Protein AF-A0A933S7I9-F1 (afdb_monomer)

Secondary structure (DSSP, 8-state):
-THHHHHHHHHHH---PPTT---HHHHHHHHHTTT--HHHHHHHHHHHHHTT-SS---HHHHHHHTS--GGGGTPPPHHHHHHHHHHHHTS--TTPPPS-HHHHHHHHHHHHTTPPSSHHHHHHHHHHHHHHHHHHHTT---PSSPPTTSSPPPPPPP--HHHHHHHHHHHHHHHT---------

Nearest PDB structures (foldseek):
  8q3i-assembly1_F  TM=1.999E-01  e=5.110E+00  Mycolicibacterium smegmatis MC2 155
  5tw1-assembly1_F  TM=1.859E-01  e=8.453E+00  Mycolicibacterium smegmatis MC2 155
  6ccv-assembly1_F  TM=1.946E-01  e=8.889E+00  Mycolicibacterium smegmatis MC2 155
  5vi5-assembly1_F  TM=1.907E-01  e=9.831E+00  Mycolicibacterium smegmatis MC2 155

Radius of gyration: 25.92 Å; Cα contacts (8 Å, |Δi|>4): 124; chains: 1; bounding box: 59×58×61 Å

Sequence (185 aa):
MIEIYGHRWTSQYGEIPEPGSGNPAMTTWARGLLGIPAAHVALGLHKLVRAHEPWPPSLPAFRALCQPTPDDFGLPPADAAWEEARRAFGGPNRRRAWSHPAVRLAARLVRRAGIGPGMARENAFRHAYRLLCQRVMAGIPLSEPLPDGLLPSPAEPPASAEEARAHLAALKAIALRPAAREERR

Solvent-accessible surface area (backbone atoms only — not comparable to full-atom values): 11347 Å² total; per-residue (Å²): 120,66,74,78,54,45,64,57,45,33,72,74,68,46,68,88,57,60,95,92,52,84,43,69,62,59,53,50,50,55,60,70,45,61,95,58,54,71,70,29,51,51,48,21,53,52,52,38,60,75,68,65,51,94,62,86,65,56,70,71,58,42,53,55,49,25,50,88,52,59,62,82,75,56,42,70,56,70,68,60,39,46,54,54,38,57,63,51,72,77,50,95,62,95,79,68,84,64,90,34,73,51,46,53,48,19,44,48,51,40,58,73,69,62,58,59,90,60,68,70,34,52,52,33,28,53,50,19,33,53,54,41,49,55,34,51,76,69,70,44,78,93,54,84,83,70,72,84,80,49,48,70,71,82,72,74,75,76,69,49,78,63,55,49,52,51,51,52,50,52,54,49,54,64,75,62,58,73,82,76,78,80,80,89,126

Structure (mmCIF, N/CA/C/O backbone):
data_AF-A0A933S7I9-F1
#
_entry.id   AF-A0A933S7I9-F1
#
loop_
_atom_site.group_PDB
_atom_site.id
_atom_site.type_symbol
_atom_site.label_atom_id
_atom_site.label_alt_id
_atom_site.label_comp_id
_atom_site.label_asym_id
_atom_site.label_entity_id
_atom_site.label_seq_id
_atom_site.pdbx_PDB_ins_code
_atom_site.Cartn_x
_atom_site.Cartn_y
_atom_site.Cartn_z
_atom_site.occupancy
_atom_site.B_iso_or_equiv
_atom_site.auth_seq_id
_atom_site.auth_comp_id
_atom_site.auth_asym_id
_atom_site.auth_atom_id
_atom_site.pdbx_PDB_model_num
ATOM 1 N N . MET A 1 1 ? -20.814 -9.103 12.242 1.00 45.75 1 MET A N 1
ATOM 2 C CA . MET A 1 1 ? -19.370 -8.790 12.422 1.00 45.75 1 MET A CA 1
ATOM 3 C C . MET A 1 1 ? -19.029 -8.332 13.842 1.00 45.75 1 MET A C 1
ATOM 5 O O . MET A 1 1 ? -18.061 -8.839 14.385 1.00 45.75 1 MET A O 1
ATOM 9 N N . ILE A 1 2 ? -19.822 -7.444 14.465 1.00 49.81 2 ILE A N 1
ATOM 10 C CA . ILE A 1 2 ? -19.687 -7.058 15.893 1.00 49.81 2 ILE A CA 1
ATOM 11 C C . ILE A 1 2 ? -19.833 -8.264 16.847 1.00 49.81 2 ILE A C 1
ATOM 13 O O . ILE A 1 2 ? -19.225 -8.302 17.911 1.00 49.81 2 ILE A O 1
ATOM 17 N N . GLU A 1 3 ? -20.566 -9.294 16.429 1.00 63.66 3 GLU A N 1
ATOM 18 C CA . GLU A 1 3 ? -20.839 -10.498 17.224 1.00 63.66 3 GLU A CA 1
ATOM 19 C C . GLU A 1 3 ? -19.599 -11.355 17.546 1.00 63.66 3 GLU A C 1
ATOM 21 O O . GLU A 1 3 ? -19.594 -12.048 18.561 1.00 63.66 3 GLU A O 1
ATOM 26 N N . ILE A 1 4 ? -18.524 -11.284 16.742 1.00 70.25 4 ILE A N 1
ATOM 27 C CA . ILE A 1 4 ? -17.342 -12.154 16.920 1.00 70.25 4 ILE A CA 1
ATOM 28 C C . ILE A 1 4 ? -16.579 -11.790 18.199 1.00 70.25 4 ILE A C 1
ATOM 30 O O . ILE A 1 4 ? -16.254 -12.662 19.002 1.00 70.25 4 ILE A O 1
ATOM 34 N N . TYR A 1 5 ? -16.322 -10.497 18.410 1.00 79.06 5 TYR A N 1
ATOM 35 C CA . TYR A 1 5 ? -15.527 -10.017 19.544 1.00 79.06 5 TYR A CA 1
ATOM 36 C C . TYR A 1 5 ? -16.352 -9.283 20.608 1.00 79.06 5 TYR A C 1
ATOM 38 O O . TYR A 1 5 ? -15.847 -9.074 21.706 1.00 79.06 5 TYR A O 1
ATOM 46 N N . GLY A 1 6 ? -17.612 -8.924 20.332 1.00 79.94 6 GLY A N 1
ATOM 47 C CA . GLY A 1 6 ? -18.443 -8.140 21.253 1.00 79.94 6 GLY A CA 1
ATOM 48 C C . GLY A 1 6 ? -18.631 -8.798 22.622 1.00 79.94 6 GLY A C 1
ATOM 49 O O . GLY A 1 6 ?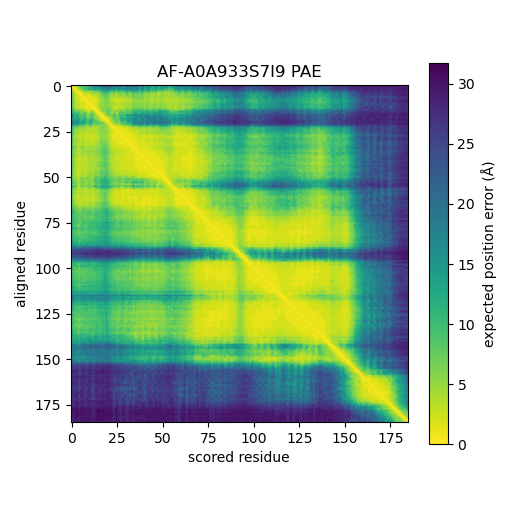 -18.389 -8.165 23.643 1.00 79.94 6 GLY A O 1
ATOM 50 N N . HIS A 1 7 ? -18.970 -10.091 22.659 1.00 80.31 7 HIS A N 1
ATOM 51 C CA . HIS A 1 7 ? -19.169 -10.810 23.925 1.00 80.31 7 HIS A CA 1
ATOM 52 C C . HIS A 1 7 ? -17.883 -10.885 24.769 1.00 80.31 7 HIS A C 1
ATOM 54 O O . HIS A 1 7 ? -17.915 -10.681 25.981 1.00 80.31 7 HIS A O 1
ATOM 60 N N . ARG A 1 8 ? -16.730 -11.122 24.129 1.00 79.62 8 ARG A N 1
ATOM 61 C CA . ARG A 1 8 ? -15.430 -11.142 24.813 1.00 79.62 8 ARG A CA 1
ATOM 62 C C . ARG A 1 8 ? -14.996 -9.751 25.271 1.00 79.62 8 ARG A C 1
ATOM 64 O O . ARG A 1 8 ? -14.409 -9.635 26.340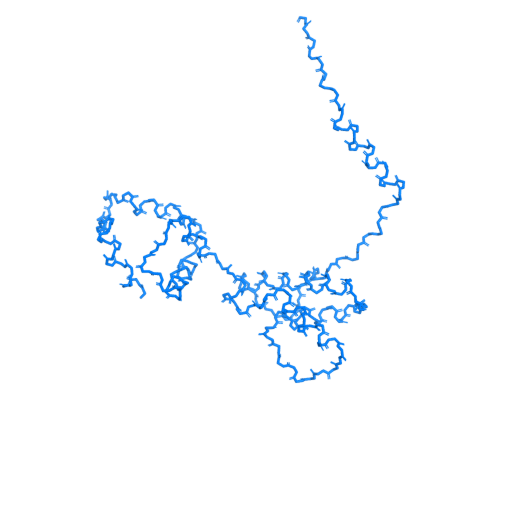 1.00 79.62 8 ARG A O 1
ATOM 71 N N . TRP A 1 9 ? -15.332 -8.702 24.518 1.00 82.69 9 TRP A N 1
ATOM 72 C CA . TRP A 1 9 ? -15.082 -7.318 24.926 1.00 82.69 9 TRP A CA 1
ATOM 73 C C . TRP A 1 9 ? -15.814 -7.000 26.217 1.00 82.69 9 TRP A C 1
ATOM 75 O O . TRP A 1 9 ? -15.181 -6.586 27.186 1.00 82.69 9 TRP A O 1
ATOM 85 N N . THR A 1 10 ? -17.119 -7.268 26.246 1.00 83.12 10 THR A N 1
ATOM 86 C CA . THR A 1 10 ? -17.942 -7.082 27.440 1.00 83.12 10 THR A CA 1
ATOM 87 C C . THR A 1 10 ? -17.419 -7.906 28.614 1.00 83.12 10 THR A C 1
ATOM 89 O O . THR A 1 10 ? -17.322 -7.399 29.726 1.00 83.12 10 THR A O 1
ATOM 92 N N . SER A 1 11 ? -17.001 -9.152 28.371 1.00 83.00 11 SER A N 1
ATOM 93 C CA . SER A 1 11 ? -16.418 -10.003 29.412 1.00 83.00 11 SER A CA 1
ATOM 94 C C . SER A 1 11 ? -15.096 -9.469 29.977 1.00 83.00 11 SER A C 1
ATOM 96 O O . SER A 1 11 ? -14.841 -9.668 31.161 1.00 83.00 11 SER A O 1
ATOM 98 N N . GLN A 1 12 ? -14.234 -8.852 29.161 1.00 84.00 12 GLN A N 1
ATOM 99 C CA . GLN A 1 12 ? -12.908 -8.396 29.597 1.00 84.00 12 GLN A CA 1
ATOM 100 C C . GLN A 1 12 ? -12.917 -6.972 30.161 1.00 84.00 12 GLN A C 1
ATOM 102 O O . GLN A 1 12 ? -12.200 -6.679 31.116 1.00 84.00 12 GLN A O 1
ATOM 107 N N . TYR A 1 13 ? -13.682 -6.075 29.543 1.00 82.81 13 TYR A N 1
ATOM 108 C CA . TYR A 1 13 ? -13.654 -4.643 29.831 1.00 82.81 13 TYR A CA 1
ATOM 109 C C . TYR A 1 13 ? -14.952 -4.122 30.451 1.00 82.81 13 TYR A C 1
ATOM 111 O O . TYR A 1 13 ? -15.025 -2.937 30.772 1.00 82.81 13 TYR A O 1
ATOM 119 N N . GLY A 1 14 ? -15.951 -4.984 30.636 1.00 80.81 14 GLY A N 1
ATOM 120 C CA . GLY A 1 14 ? -17.278 -4.609 31.107 1.00 80.81 14 GLY A CA 1
ATOM 121 C C . GLY A 1 14 ? -18.187 -4.117 29.982 1.00 80.81 14 GLY A C 1
ATOM 122 O O . GLY A 1 14 ? -17.765 -3.920 28.839 1.00 80.81 14 GLY A O 1
ATOM 123 N N . GLU A 1 15 ? -19.459 -3.930 30.322 1.00 77.75 15 GLU A N 1
ATOM 124 C CA . GLU A 1 15 ? -20.471 -3.436 29.392 1.00 77.75 15 GLU A CA 1
ATOM 125 C C . GLU A 1 15 ? -20.160 -2.027 28.879 1.00 77.75 15 GLU A C 1
ATOM 127 O O . GLU A 1 15 ? -19.378 -1.261 29.458 1.00 77.75 15 GLU A O 1
ATOM 132 N N . ILE A 1 16 ? -20.786 -1.703 27.746 1.00 68.50 16 ILE A N 1
ATOM 133 C CA . ILE A 1 16 ? -20.832 -0.337 27.240 1.00 68.50 16 ILE A CA 1
ATOM 134 C C . ILE A 1 16 ? -21.685 0.457 28.231 1.00 68.50 16 ILE A C 1
ATOM 136 O O . ILE A 1 16 ? -22.868 0.145 28.366 1.00 68.50 16 ILE A O 1
ATOM 140 N N . PRO A 1 17 ? -21.120 1.441 28.942 1.00 67.94 17 PRO A N 1
ATOM 141 C CA . PRO A 1 17 ? -21.879 2.146 29.956 1.00 67.94 17 PRO A CA 1
ATOM 142 C C . PRO A 1 17 ? -22.934 3.063 29.329 1.00 67.94 17 PRO A C 1
ATOM 144 O O . PRO A 1 17 ? -22.788 3.514 28.189 1.00 67.94 17 PRO A O 1
ATOM 147 N N . GLU A 1 18 ? -23.953 3.402 30.118 1.00 65.31 18 GLU A N 1
ATOM 148 C CA . GLU A 1 18 ? -24.915 4.464 29.810 1.00 65.31 18 GLU A CA 1
ATOM 149 C C . GLU A 1 18 ? -24.187 5.786 29.477 1.00 65.31 18 GLU A C 1
ATOM 151 O O . GLU A 1 18 ? -23.137 6.075 30.078 1.00 65.31 18 GLU A O 1
ATOM 156 N N . PRO A 1 19 ? -24.724 6.625 28.567 1.00 55.72 19 PRO A N 1
ATOM 157 C CA . PRO A 1 19 ? -24.134 7.920 28.233 1.00 55.72 19 PRO A CA 1
ATOM 158 C C . PRO A 1 19 ? -23.837 8.747 29.495 1.00 55.72 19 PRO A C 1
ATOM 160 O O . PRO A 1 19 ? -24.735 9.065 30.267 1.00 55.72 19 PRO A O 1
ATOM 163 N N . GLY A 1 20 ? -22.566 9.099 29.716 1.00 58.41 20 GLY A N 1
ATOM 164 C CA . GLY A 1 20 ? -22.119 9.844 30.905 1.00 58.41 20 GLY A CA 1
ATOM 165 C C . GLY A 1 20 ? -21.419 9.001 31.977 1.00 58.41 20 GLY A C 1
ATOM 166 O O . GLY A 1 20 ? -20.774 9.569 32.857 1.00 58.41 20 GLY A O 1
ATOM 167 N N . SER A 1 21 ? -21.445 7.670 31.871 1.00 61.97 21 SER A N 1
ATOM 168 C CA . SER A 1 21 ? -20.580 6.779 32.653 1.00 61.97 21 SER A CA 1
ATOM 169 C C . SER A 1 21 ? -19.389 6.315 31.801 1.00 61.97 21 SER A C 1
ATOM 171 O O . SER A 1 21 ? -19.521 5.955 30.635 1.00 61.97 21 SER A O 1
ATOM 173 N N . GLY A 1 22 ? -18.171 6.445 32.328 1.00 64.50 22 GLY A N 1
ATOM 174 C CA . GLY A 1 22 ? -16.951 6.212 31.554 1.00 64.50 22 GLY A CA 1
ATOM 175 C C . GLY A 1 22 ? -16.441 4.786 31.719 1.00 64.50 22 GLY A C 1
ATOM 176 O O . GLY A 1 22 ? -16.087 4.398 32.826 1.00 64.50 22 GLY A O 1
ATOM 177 N N . ASN A 1 23 ? -16.312 4.030 30.626 1.00 80.12 23 ASN A N 1
ATOM 178 C CA . ASN A 1 23 ? -15.486 2.823 30.603 1.00 80.12 23 ASN A CA 1
ATOM 179 C C . ASN A 1 23 ? -14.050 3.236 30.213 1.00 80.12 23 ASN A C 1
ATOM 181 O O . ASN A 1 23 ? -13.841 3.729 29.093 1.00 80.12 23 ASN A O 1
ATOM 185 N N . PRO A 1 24 ? -13.044 3.078 31.099 1.00 83.12 24 PRO A N 1
ATOM 186 C CA . PRO A 1 24 ? -11.669 3.488 30.814 1.00 83.12 24 PRO A CA 1
ATOM 187 C C . PRO A 1 24 ? -11.065 2.781 29.595 1.00 83.12 24 PRO A C 1
ATOM 189 O O . PRO A 1 24 ? -10.311 3.397 28.836 1.00 83.12 24 PRO A O 1
ATOM 192 N N . ALA A 1 25 ? -11.428 1.515 29.360 1.00 83.88 25 ALA A N 1
ATOM 193 C CA . ALA A 1 25 ? -10.975 0.761 28.197 1.00 83.88 25 ALA A CA 1
ATOM 194 C C . ALA A 1 25 ? -11.597 1.319 26.913 1.00 83.88 25 ALA A C 1
ATOM 196 O O . ALA A 1 25 ? -10.866 1.625 25.972 1.00 83.88 25 ALA A O 1
ATOM 197 N N . MET A 1 26 ? -12.912 1.568 26.890 1.00 82.00 26 MET A N 1
ATOM 198 C CA . MET A 1 26 ? -13.552 2.231 25.744 1.00 82.00 26 MET A CA 1
ATOM 199 C C . MET A 1 26 ? -12.935 3.599 25.463 1.00 82.00 26 MET A C 1
ATOM 201 O O . MET A 1 26 ? -12.622 3.906 24.317 1.00 82.00 26 MET A O 1
ATOM 205 N N . THR A 1 27 ? -12.698 4.398 26.505 1.00 85.69 27 THR A N 1
ATOM 206 C CA . THR A 1 27 ? -12.055 5.713 26.372 1.00 85.69 27 THR A CA 1
ATOM 207 C C . THR A 1 27 ? -10.659 5.586 25.762 1.00 85.69 27 THR A C 1
ATOM 209 O O . THR A 1 27 ? -10.298 6.343 24.861 1.00 85.69 27 THR A O 1
ATOM 212 N N . THR A 1 28 ? -9.879 4.603 26.213 1.00 89.94 28 THR A N 1
ATOM 213 C CA . THR A 1 28 ? -8.531 4.328 25.701 1.00 89.94 28 THR A CA 1
ATOM 214 C C . THR A 1 28 ? -8.558 3.925 24.229 1.00 89.94 28 THR A C 1
ATOM 216 O O . THR A 1 28 ? -7.816 4.489 23.425 1.00 89.94 28 THR A O 1
ATOM 219 N N . TRP A 1 29 ? -9.438 2.998 23.848 1.00 90.38 29 TRP A N 1
ATOM 220 C CA . TRP A 1 29 ? -9.542 2.519 22.469 1.00 90.38 29 TRP A CA 1
ATOM 221 C C . TRP A 1 29 ? -10.130 3.562 21.522 1.00 90.38 29 TRP A C 1
ATOM 223 O O . TRP A 1 29 ? -9.592 3.750 20.433 1.00 90.38 29 TRP A O 1
ATOM 233 N N . ALA A 1 30 ? -11.157 4.302 21.946 1.00 88.19 30 ALA A N 1
ATOM 234 C CA . ALA A 1 30 ? -11.704 5.416 21.177 1.00 88.19 30 ALA A CA 1
ATOM 235 C C . ALA A 1 30 ? -10.617 6.456 20.884 1.00 88.19 30 ALA A C 1
ATOM 237 O O . ALA A 1 30 ? -10.445 6.855 19.734 1.00 88.19 30 ALA A O 1
ATOM 238 N N . ARG A 1 31 ? -9.815 6.826 21.895 1.00 90.00 31 ARG A N 1
ATOM 239 C CA . ARG A 1 31 ? -8.668 7.731 21.723 1.00 90.00 31 ARG A CA 1
ATOM 240 C C . ARG A 1 31 ? -7.602 7.150 20.798 1.00 90.00 31 ARG A C 1
ATOM 242 O O . ARG A 1 31 ? -7.139 7.841 19.898 1.00 90.00 31 ARG A O 1
ATOM 249 N N . GLY A 1 32 ? -7.217 5.889 20.983 1.00 90.31 32 GLY A N 1
ATOM 250 C CA . GLY A 1 32 ? -6.176 5.269 20.160 1.00 90.31 32 GLY A CA 1
ATOM 251 C C . GLY A 1 32 ? -6.593 5.006 18.714 1.00 90.31 32 GLY A C 1
ATOM 252 O O . GLY A 1 32 ? -5.725 4.889 17.851 1.00 90.31 32 GLY A O 1
ATOM 253 N N . LEU A 1 33 ? -7.892 4.953 18.419 1.00 92.31 33 LEU A N 1
ATOM 254 C CA . LEU A 1 33 ? -8.429 4.829 17.061 1.00 92.31 33 LEU A CA 1
ATOM 255 C C . LEU A 1 33 ? -8.855 6.171 16.452 1.00 92.31 33 LEU A C 1
ATOM 257 O O . LEU A 1 33 ? -9.318 6.193 15.312 1.00 92.31 33 LEU A O 1
ATOM 261 N N . LEU A 1 34 ? -8.630 7.297 17.142 1.00 92.56 34 LEU A N 1
ATOM 262 C CA . LEU A 1 34 ? -8.843 8.621 16.555 1.00 92.56 34 LEU A CA 1
ATOM 263 C C . LEU A 1 34 ? -8.105 8.744 15.212 1.00 92.56 34 LEU A C 1
ATOM 265 O O . LEU A 1 34 ? -6.955 8.308 15.050 1.00 92.56 34 LEU A O 1
ATOM 269 N N . GLY A 1 35 ? -8.807 9.320 14.235 1.00 89.38 35 GLY A N 1
ATOM 270 C CA . GLY A 1 35 ? -8.323 9.503 12.866 1.00 89.38 35 GLY A CA 1
ATOM 271 C C . GLY A 1 35 ? -8.350 8.250 11.984 1.00 89.38 35 GLY A C 1
ATOM 272 O O . GLY A 1 35 ? -7.937 8.338 10.832 1.00 89.38 35 GLY A O 1
ATOM 273 N N . ILE A 1 36 ? -8.824 7.098 12.476 1.00 91.75 36 ILE A N 1
ATOM 274 C CA . ILE A 1 36 ? -9.028 5.900 11.652 1.00 91.75 36 ILE A CA 1
ATOM 275 C C . ILE A 1 36 ? -10.479 5.879 11.144 1.00 91.75 36 ILE A C 1
ATOM 277 O O . ILE A 1 36 ? -11.402 5.847 11.959 1.00 91.75 36 ILE A O 1
ATOM 281 N N . PRO A 1 37 ? -10.716 5.876 9.818 1.00 88.19 37 PRO A N 1
ATOM 282 C CA . PRO A 1 37 ? -12.062 5.748 9.266 1.00 88.19 37 PRO A CA 1
ATOM 283 C C . PRO A 1 37 ? -12.742 4.441 9.695 1.00 88.19 37 PRO A C 1
ATOM 285 O O . PRO A 1 37 ? -12.094 3.400 9.789 1.00 88.19 37 PRO A O 1
ATOM 288 N N . ALA A 1 38 ? -14.068 4.445 9.860 1.00 86.94 38 ALA A N 1
ATOM 289 C CA . ALA A 1 38 ? -14.818 3.240 10.241 1.00 86.94 38 ALA A CA 1
ATOM 290 C C . ALA A 1 38 ? -14.588 2.056 9.276 1.00 86.94 38 ALA A C 1
ATOM 292 O O . ALA A 1 38 ? -14.463 0.912 9.710 1.00 86.94 38 ALA A O 1
ATOM 293 N N . ALA A 1 39 ? -14.442 2.332 7.975 1.00 86.25 39 ALA A N 1
ATOM 294 C CA . ALA A 1 39 ? -14.112 1.321 6.969 1.00 86.25 39 ALA A CA 1
ATOM 295 C C . ALA A 1 39 ? -12.752 0.639 7.226 1.00 86.25 39 ALA A C 1
ATOM 297 O O . ALA A 1 39 ? -12.606 -0.560 7.008 1.00 86.25 39 ALA A O 1
ATOM 298 N N . HIS A 1 40 ? -11.768 1.379 7.739 1.00 90.12 40 HIS A N 1
ATOM 299 C CA . HIS A 1 40 ? -10.443 0.857 8.082 1.00 90.12 40 HIS A CA 1
ATOM 300 C C . HIS A 1 40 ? -10.482 0.013 9.362 1.00 90.12 40 HIS A C 1
ATOM 302 O O . HIS A 1 40 ? -9.799 -1.004 9.457 1.00 90.12 40 HIS A O 1
ATOM 308 N N . VAL A 1 41 ? -11.334 0.378 10.325 1.00 90.56 41 VAL A N 1
ATOM 309 C CA . VAL A 1 41 ? -11.598 -0.467 11.501 1.00 90.56 41 VAL A CA 1
ATOM 310 C C . VAL A 1 41 ? -12.227 -1.796 11.078 1.00 90.56 41 VAL A C 1
ATOM 312 O O . VAL A 1 41 ? -11.781 -2.856 11.517 1.00 90.56 41 VAL A O 1
ATOM 315 N N . ALA A 1 42 ? -13.212 -1.763 10.174 1.00 88.81 42 ALA A N 1
ATOM 316 C CA . ALA A 1 42 ? -13.813 -2.972 9.612 1.00 88.81 42 ALA A CA 1
ATOM 317 C C . ALA A 1 42 ? -12.780 -3.836 8.864 1.00 88.81 42 ALA A C 1
ATOM 319 O O . ALA A 1 42 ? -12.748 -5.051 9.051 1.00 88.81 42 ALA A O 1
ATOM 320 N N . LEU A 1 43 ? -11.887 -3.219 8.081 1.00 89.25 43 LEU A N 1
ATOM 321 C CA . LEU A 1 43 ? -10.765 -3.906 7.434 1.00 89.25 43 LEU A CA 1
ATOM 322 C C . LEU A 1 43 ? -9.849 -4.602 8.455 1.00 89.25 43 LEU A C 1
ATOM 324 O O . LEU A 1 43 ? -9.517 -5.774 8.281 1.00 89.25 43 LEU A O 1
ATOM 328 N N . GLY A 1 44 ? -9.477 -3.912 9.536 1.00 90.50 44 GLY A N 1
ATOM 329 C CA . GLY A 1 44 ? -8.673 -4.488 10.617 1.00 90.50 44 GLY A CA 1
ATOM 330 C C . GLY A 1 44 ? -9.343 -5.706 11.260 1.00 90.50 44 GLY A C 1
ATOM 331 O O . GLY A 1 44 ? -8.692 -6.730 11.469 1.00 90.50 44 GLY A O 1
ATOM 332 N N . LEU A 1 45 ? -10.657 -5.641 11.501 1.00 89.31 45 LEU A N 1
ATOM 333 C CA . LEU A 1 45 ? -11.441 -6.778 12.000 1.00 89.31 45 LEU A CA 1
ATOM 334 C C . LEU A 1 45 ? -11.446 -7.951 11.012 1.00 89.31 45 LEU A C 1
ATOM 336 O O . LEU A 1 45 ? -11.236 -9.092 11.418 1.00 89.31 45 LEU A O 1
ATOM 340 N N . HIS A 1 46 ? -11.624 -7.691 9.715 1.00 88.25 46 HIS A N 1
ATOM 341 C CA . HIS A 1 46 ? -11.547 -8.736 8.694 1.00 88.25 46 HIS A CA 1
ATOM 342 C C . HIS A 1 46 ? -10.177 -9.420 8.663 1.00 88.25 46 HIS A C 1
ATOM 344 O O . HIS A 1 46 ? -10.112 -10.645 8.542 1.00 88.25 46 HIS A O 1
ATOM 350 N N . LYS A 1 47 ? -9.084 -8.661 8.807 1.00 89.50 47 LYS A N 1
ATOM 351 C CA . LYS A 1 47 ? -7.726 -9.222 8.877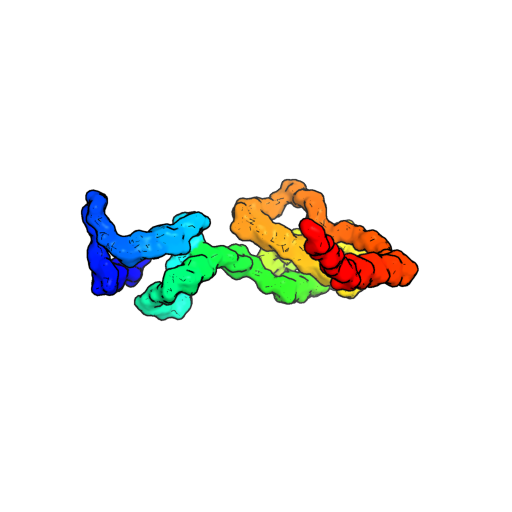 1.00 89.50 47 LYS A CA 1
ATOM 352 C C . LYS A 1 47 ? -7.551 -10.144 10.081 1.00 89.50 47 LYS A C 1
ATOM 354 O O . LYS A 1 47 ? -7.008 -11.230 9.907 1.00 89.50 47 LYS A O 1
ATOM 359 N N . LEU A 1 48 ? -8.062 -9.767 11.255 1.00 89.06 48 LEU A N 1
ATOM 360 C CA . LEU A 1 48 ? -8.032 -10.629 12.445 1.00 89.06 48 LEU A CA 1
ATOM 361 C C . LEU A 1 48 ? -8.779 -11.945 12.229 1.00 89.06 48 LEU A C 1
ATOM 363 O O . LEU A 1 48 ? -8.250 -13.011 12.533 1.00 89.06 48 LEU A O 1
ATOM 367 N N . VAL A 1 49 ? -9.975 -11.878 11.639 1.00 86.81 49 VAL A N 1
ATOM 368 C CA . VAL A 1 49 ? -10.768 -13.075 11.332 1.00 86.81 49 VAL A CA 1
ATOM 369 C C . VAL A 1 49 ? -10.013 -13.998 10.372 1.00 86.81 49 VAL A C 1
ATOM 371 O O . VAL A 1 49 ? -9.954 -15.201 10.607 1.00 86.81 49 VAL A O 1
ATOM 374 N N . ARG A 1 50 ? -9.380 -13.457 9.320 1.00 86.56 50 ARG A N 1
ATOM 375 C CA . ARG A 1 50 ? -8.574 -14.255 8.372 1.00 86.56 50 ARG A CA 1
ATOM 376 C C . ARG A 1 50 ? -7.309 -14.835 9.004 1.00 86.56 50 ARG A C 1
ATOM 378 O O . ARG A 1 50 ? -6.882 -15.917 8.613 1.00 86.56 50 ARG A O 1
ATOM 385 N N . ALA A 1 51 ? -6.722 -14.128 9.965 1.00 86.62 51 ALA A N 1
ATOM 386 C CA . ALA A 1 51 ? -5.589 -14.609 10.748 1.00 86.62 51 ALA A CA 1
ATOM 387 C C . ALA A 1 51 ? -5.993 -15.657 11.803 1.00 86.62 51 ALA A C 1
ATOM 389 O O . ALA A 1 51 ? -5.116 -16.235 12.433 1.00 86.62 51 ALA A O 1
ATOM 390 N N . HIS A 1 52 ? -7.294 -15.940 11.960 1.00 83.44 52 HIS A N 1
ATOM 391 C CA . HIS A 1 52 ? -7.844 -16.818 12.996 1.00 83.44 52 HIS A CA 1
ATOM 392 C C . HIS A 1 52 ? -7.475 -16.364 14.416 1.00 83.44 52 HIS A C 1
ATOM 394 O O . HIS A 1 52 ? -7.362 -17.181 15.329 1.00 83.44 52 HIS A O 1
ATOM 400 N N . GLU A 1 53 ? -7.303 -15.054 14.609 1.00 79.75 53 GLU A N 1
ATOM 401 C CA . GLU A 1 53 ? -6.939 -14.504 15.909 1.00 79.75 53 GLU A CA 1
ATOM 402 C C . GLU A 1 53 ? -8.135 -14.589 16.873 1.00 79.75 53 GLU A C 1
ATOM 404 O O . GLU A 1 53 ? -9.198 -14.007 16.606 1.00 79.75 53 GLU A O 1
ATOM 409 N N . PRO A 1 54 ? -7.996 -15.289 18.015 1.00 75.31 54 PRO A N 1
ATOM 410 C CA . PRO A 1 54 ? -9.099 -15.519 18.944 1.00 75.31 54 PRO A CA 1
ATOM 411 C C . PRO A 1 54 ? -9.500 -14.250 19.711 1.00 75.31 54 PRO A C 1
ATOM 413 O O . PRO A 1 54 ? -10.570 -14.202 20.325 1.00 75.31 54 PRO A O 1
ATOM 416 N N . TRP A 1 55 ? -8.645 -13.229 19.721 1.00 78.19 55 TRP A N 1
ATOM 417 C CA . TRP A 1 55 ? -8.867 -11.961 20.406 1.00 78.19 55 TRP A CA 1
ATOM 418 C C . TRP A 1 55 ? -8.071 -10.841 19.720 1.00 78.19 55 TRP A C 1
ATOM 420 O O . TRP A 1 55 ? -6.994 -11.127 19.196 1.00 78.19 55 TRP A O 1
ATOM 430 N N . PRO A 1 56 ? -8.549 -9.580 19.695 1.00 74.56 56 PRO A N 1
ATOM 431 C CA . PRO A 1 56 ? -7.763 -8.481 19.162 1.00 74.56 56 PRO A CA 1
ATOM 432 C C . PRO A 1 56 ? -6.416 -8.363 19.892 1.00 74.56 56 PRO A C 1
ATOM 434 O O . PRO A 1 56 ? -6.360 -8.529 21.114 1.00 74.56 56 PRO A O 1
ATOM 437 N N . PRO A 1 57 ? -5.331 -8.041 19.169 1.00 83.94 57 PRO A N 1
ATOM 438 C CA . PRO A 1 57 ? -4.033 -7.786 19.772 1.00 83.94 57 PRO A CA 1
ATOM 439 C C . PRO A 1 57 ? -4.068 -6.460 20.551 1.00 83.94 57 PRO A C 1
ATOM 441 O O . PRO A 1 57 ? -5.114 -5.830 20.725 1.00 83.94 57 PRO A O 1
ATOM 444 N N . SER A 1 58 ? -2.909 -5.988 21.013 1.00 90.12 58 SER A N 1
ATOM 445 C CA . SER A 1 58 ? -2.817 -4.671 21.650 1.00 90.12 58 SER A CA 1
ATOM 446 C C . SER A 1 58 ? -3.374 -3.557 20.746 1.00 90.12 58 SER A C 1
ATOM 448 O O . SER A 1 58 ? -3.307 -3.639 19.519 1.00 90.12 58 SER A O 1
ATOM 450 N N . LEU A 1 59 ? -3.890 -2.478 21.343 1.00 90.00 59 LEU A N 1
ATOM 451 C CA . LEU A 1 59 ? -4.433 -1.328 20.607 1.00 90.00 59 LEU A CA 1
ATOM 452 C C . LEU A 1 59 ? -3.472 -0.778 19.524 1.00 90.00 59 LEU A C 1
ATOM 454 O O . LEU A 1 59 ? -3.935 -0.549 18.405 1.00 90.00 59 LEU A O 1
ATOM 458 N N . PRO A 1 60 ? -2.149 -0.624 19.764 1.00 91.06 60 PRO A N 1
ATOM 459 C CA . PRO A 1 60 ? -1.209 -0.243 18.706 1.00 91.06 60 PRO A CA 1
ATOM 460 C C . PRO A 1 60 ? -1.136 -1.253 17.552 1.00 91.06 60 PRO A C 1
ATOM 462 O O . PRO A 1 60 ? -1.118 -0.853 16.388 1.00 91.06 60 PRO A O 1
ATOM 465 N N . ALA A 1 61 ? -1.134 -2.555 17.856 1.00 90.31 61 ALA A N 1
ATOM 466 C CA . ALA A 1 61 ? -1.105 -3.607 16.843 1.00 90.31 61 ALA A CA 1
ATOM 467 C C . ALA A 1 61 ? -2.409 -3.644 16.032 1.00 90.31 61 ALA A C 1
ATOM 469 O O . ALA A 1 61 ? -2.377 -3.721 14.805 1.00 90.31 61 ALA A O 1
ATOM 470 N N . PHE A 1 62 ? -3.562 -3.496 16.687 1.00 92.50 62 PHE A N 1
ATOM 471 C CA . PHE A 1 62 ? -4.843 -3.406 15.993 1.00 92.50 62 PHE A CA 1
ATOM 472 C C . PHE A 1 62 ? -4.931 -2.148 15.117 1.00 92.50 62 PHE A C 1
ATOM 474 O O . PHE A 1 62 ? -5.368 -2.224 13.969 1.00 92.50 62 PHE A O 1
ATOM 481 N N . ARG A 1 63 ? -4.439 -0.998 15.600 1.00 93.12 63 ARG A N 1
ATOM 482 C CA . ARG A 1 63 ? -4.349 0.233 14.797 1.00 93.12 63 ARG A CA 1
ATOM 483 C C . ARG A 1 63 ? -3.503 0.027 13.537 1.00 93.12 63 ARG A C 1
ATOM 485 O O . ARG A 1 63 ? -3.852 0.572 12.492 1.00 93.12 63 ARG A O 1
ATOM 492 N N . ALA A 1 64 ? -2.427 -0.758 13.612 1.00 91.31 64 ALA A N 1
ATOM 493 C CA . ALA A 1 64 ? -1.620 -1.109 12.445 1.00 91.31 64 ALA A CA 1
ATOM 494 C C . ALA A 1 64 ? -2.398 -1.982 11.445 1.00 91.31 64 ALA A C 1
ATOM 496 O O . ALA A 1 64 ? -2.339 -1.726 10.246 1.00 91.31 64 ALA A O 1
ATOM 497 N N . LEU A 1 65 ? -3.194 -2.949 11.917 1.00 90.56 65 LEU A N 1
ATOM 498 C CA . LEU A 1 65 ? -4.052 -3.771 11.049 1.00 90.56 65 LEU A CA 1
ATOM 499 C C . LEU A 1 65 ? -5.131 -2.955 10.329 1.00 90.56 65 LEU A C 1
ATOM 501 O O . LEU A 1 65 ? -5.485 -3.274 9.194 1.00 90.56 65 LEU A O 1
ATOM 505 N N . CYS A 1 66 ? -5.618 -1.884 10.957 1.00 91.75 66 CYS A N 1
ATOM 506 C CA . CYS A 1 66 ? -6.564 -0.964 10.331 1.00 91.75 66 CYS A CA 1
ATOM 507 C C . CYS A 1 66 ? -5.960 -0.205 9.137 1.00 91.75 66 CYS A C 1
ATOM 509 O O . CYS A 1 66 ? -6.700 0.399 8.368 1.00 91.75 66 CYS A O 1
ATOM 511 N N . GLN A 1 67 ? -4.635 -0.198 8.964 1.00 90.44 67 GLN A N 1
ATOM 512 C CA . GLN A 1 67 ? -4.029 0.460 7.813 1.00 90.44 67 GLN A CA 1
ATOM 513 C C . GLN A 1 67 ? -4.209 -0.396 6.548 1.00 90.44 67 GLN A C 1
ATOM 515 O O . GLN A 1 67 ? -3.853 -1.582 6.558 1.00 90.44 67 GLN A O 1
ATOM 520 N N . PRO A 1 68 ? -4.744 0.176 5.456 1.00 87.31 68 PRO A N 1
ATOM 521 C CA . PRO A 1 68 ? -4.800 -0.501 4.170 1.00 87.31 68 PRO A CA 1
ATOM 522 C C . PRO A 1 68 ? -3.398 -0.857 3.670 1.00 87.31 68 PRO A C 1
ATOM 524 O O . PRO A 1 68 ? -2.496 -0.017 3.666 1.00 87.31 68 PRO A O 1
ATOM 527 N N . THR A 1 69 ? -3.221 -2.088 3.206 1.00 88.00 69 THR A N 1
ATOM 528 C CA . THR A 1 69 ? -2.024 -2.546 2.495 1.00 88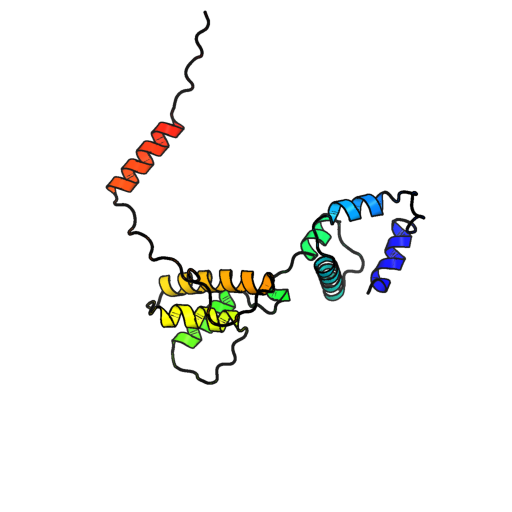.00 69 THR A CA 1
ATOM 529 C C . THR A 1 69 ? -2.327 -2.669 1.001 1.00 88.00 69 THR A C 1
ATOM 531 O O . THR A 1 69 ? -3.494 -2.768 0.625 1.00 88.00 69 THR A O 1
ATOM 534 N N . PRO A 1 70 ? -1.315 -2.673 0.114 1.00 86.62 70 PRO A N 1
ATOM 535 C CA . PRO A 1 70 ? -1.539 -2.903 -1.315 1.00 86.62 70 PRO A CA 1
ATOM 536 C C . PRO A 1 70 ? -2.328 -4.195 -1.599 1.00 86.62 70 PRO A C 1
ATOM 538 O O . PRO A 1 70 ? -3.240 -4.197 -2.429 1.00 86.62 70 PRO A O 1
ATOM 541 N N . ASP A 1 71 ? -2.039 -5.257 -0.849 1.00 87.94 71 ASP A N 1
ATOM 542 C CA . ASP A 1 71 ? -2.696 -6.560 -0.969 1.00 87.94 71 ASP A CA 1
ATOM 543 C C . ASP A 1 71 ? -4.212 -6.486 -0.723 1.00 87.94 71 ASP A C 1
ATOM 545 O O . ASP A 1 71 ? -4.970 -7.194 -1.387 1.00 87.94 71 ASP A O 1
ATOM 549 N N . ASP A 1 72 ? -4.677 -5.585 0.155 1.00 87.06 72 ASP A N 1
ATOM 550 C CA . ASP A 1 72 ? -6.110 -5.368 0.411 1.00 87.06 72 ASP A CA 1
ATOM 551 C C . ASP A 1 72 ? -6.861 -4.856 -0.836 1.00 87.06 72 ASP A C 1
ATOM 553 O O . ASP A 1 72 ? -8.077 -5.011 -0.937 1.00 87.06 72 ASP A O 1
ATOM 557 N N . PHE A 1 73 ? -6.140 -4.285 -1.808 1.00 87.88 73 PHE A N 1
ATOM 558 C CA . PHE A 1 73 ? -6.671 -3.805 -3.091 1.00 87.88 73 PHE A CA 1
ATOM 559 C C . PHE A 1 73 ? -6.329 -4.746 -4.254 1.00 87.88 73 PHE A C 1
ATOM 561 O O . PHE A 1 73 ? -6.518 -4.387 -5.415 1.00 87.88 73 PHE A O 1
ATOM 568 N N . GLY A 1 74 ? -5.788 -5.937 -3.971 1.00 89.94 74 GLY A N 1
ATOM 569 C CA . GLY A 1 74 ? -5.322 -6.870 -4.998 1.00 89.94 74 GLY A CA 1
ATOM 570 C C . GLY A 1 74 ? -4.105 -6.364 -5.780 1.00 89.94 74 GLY A C 1
ATOM 571 O O . GLY A 1 74 ? -3.854 -6.829 -6.894 1.00 89.94 74 GLY A O 1
ATOM 572 N N . LEU A 1 75 ? -3.356 -5.398 -5.234 1.00 92.94 75 LEU A N 1
ATOM 573 C CA . LEU A 1 75 ? -2.124 -4.909 -5.844 1.00 92.94 75 LEU A CA 1
ATOM 574 C C . LEU A 1 75 ? -0.989 -5.893 -5.536 1.00 92.94 75 LEU A C 1
ATOM 576 O O . LEU A 1 75 ? -0.677 -6.094 -4.364 1.00 92.94 75 LEU A O 1
ATOM 580 N N . PRO A 1 76 ? -0.329 -6.484 -6.545 1.00 94.88 76 PRO A N 1
ATOM 581 C CA . PRO A 1 76 ? 0.791 -7.382 -6.294 1.00 94.88 76 PRO A CA 1
ATOM 582 C C . PRO A 1 76 ? 2.019 -6.644 -5.725 1.00 94.88 76 PRO A C 1
ATOM 584 O O . PRO A 1 76 ? 2.203 -5.443 -5.975 1.00 94.88 76 PRO A O 1
ATOM 587 N N . PRO A 1 77 ? 2.931 -7.362 -5.044 1.00 94.50 77 PRO A N 1
ATOM 588 C CA . PRO A 1 77 ? 4.225 -6.825 -4.633 1.00 94.50 77 PRO A CA 1
ATOM 589 C C . PRO A 1 77 ? 5.012 -6.240 -5.812 1.00 94.50 77 PRO A C 1
ATOM 591 O O . PRO A 1 77 ? 4.932 -6.738 -6.937 1.00 94.50 77 PRO A O 1
ATOM 594 N N . ALA A 1 78 ? 5.814 -5.203 -5.554 1.00 93.44 78 ALA A N 1
ATOM 595 C CA . ALA A 1 78 ? 6.526 -4.465 -6.601 1.00 93.44 78 ALA A CA 1
ATOM 596 C C . ALA A 1 78 ? 7.438 -5.352 -7.467 1.00 93.44 78 ALA A C 1
ATOM 598 O O . ALA A 1 78 ? 7.508 -5.149 -8.677 1.00 93.44 78 ALA A O 1
ATOM 599 N N . ASP A 1 79 ? 8.090 -6.352 -6.872 1.00 94.19 79 ASP A N 1
ATOM 600 C CA . ASP A 1 79 ? 8.959 -7.284 -7.599 1.00 94.19 79 ASP A CA 1
ATOM 601 C C . ASP A 1 79 ? 8.164 -8.212 -8.523 1.00 94.19 79 ASP A C 1
ATOM 603 O O . ASP A 1 79 ? 8.537 -8.404 -9.680 1.00 94.19 79 ASP A O 1
ATOM 607 N N . ALA A 1 80 ? 7.021 -8.724 -8.053 1.00 95.25 80 ALA A N 1
ATOM 608 C CA . ALA A 1 80 ? 6.122 -9.542 -8.864 1.00 95.25 80 ALA A CA 1
ATOM 609 C C . ALA A 1 80 ? 5.514 -8.725 -10.019 1.00 95.25 80 ALA A C 1
ATOM 611 O O . ALA A 1 80 ? 5.497 -9.180 -11.164 1.00 95.25 80 ALA A O 1
ATOM 612 N N . ALA A 1 81 ? 5.090 -7.489 -9.734 1.00 95.94 81 ALA A N 1
ATOM 613 C CA . ALA A 1 81 ? 4.591 -6.545 -10.729 1.00 95.94 81 ALA A CA 1
ATOM 614 C C . ALA A 1 81 ? 5.653 -6.209 -11.790 1.00 95.94 81 ALA A C 1
ATOM 616 O O . ALA A 1 81 ? 5.349 -6.155 -12.985 1.00 95.94 81 ALA A O 1
ATOM 617 N N . TRP A 1 82 ? 6.904 -5.995 -11.365 1.00 95.56 82 TRP A N 1
ATOM 618 C CA . TRP A 1 82 ? 8.018 -5.733 -12.272 1.00 95.56 82 TRP A CA 1
ATOM 619 C C . TRP A 1 82 ? 8.315 -6.935 -13.158 1.00 95.56 82 TRP A C 1
ATOM 621 O O . TRP A 1 82 ? 8.441 -6.775 -14.368 1.00 95.56 82 TRP A O 1
ATOM 631 N N . GLU A 1 83 ? 8.382 -8.136 -12.594 1.00 94.06 83 GLU A N 1
ATOM 632 C CA . GLU A 1 83 ? 8.655 -9.354 -13.352 1.00 94.06 83 GLU A CA 1
ATOM 633 C C . GLU A 1 83 ? 7.572 -9.619 -14.414 1.00 94.06 83 GLU A C 1
ATOM 635 O O . GLU A 1 83 ? 7.873 -9.957 -15.564 1.00 94.06 83 GLU A O 1
ATOM 640 N N . GLU A 1 84 ? 6.305 -9.386 -14.071 1.00 94.00 84 GLU A N 1
ATOM 641 C CA . GLU A 1 84 ? 5.188 -9.435 -15.015 1.00 94.00 84 GLU A CA 1
ATOM 642 C C . GLU A 1 84 ? 5.339 -8.398 -16.141 1.00 94.00 84 GLU A C 1
ATOM 644 O O . GLU A 1 84 ? 5.234 -8.737 -17.327 1.00 94.00 84 GLU A O 1
ATOM 649 N N . ALA A 1 85 ? 5.650 -7.145 -15.793 1.00 93.44 85 ALA A N 1
ATOM 650 C CA . ALA A 1 85 ? 5.883 -6.076 -16.762 1.00 93.44 85 ALA A CA 1
ATOM 651 C C . ALA A 1 85 ? 7.092 -6.366 -17.667 1.00 93.44 85 ALA A C 1
ATOM 653 O O . ALA A 1 85 ? 7.014 -6.192 -18.886 1.00 93.44 85 ALA A O 1
ATOM 654 N N . ARG A 1 86 ? 8.185 -6.883 -17.099 1.00 92.06 86 ARG A N 1
ATOM 655 C CA . ARG A 1 86 ? 9.408 -7.286 -17.800 1.00 92.06 86 ARG A CA 1
ATOM 656 C C . ARG A 1 86 ? 9.110 -8.310 -18.888 1.00 92.06 86 ARG A C 1
ATOM 658 O O . ARG A 1 86 ? 9.521 -8.123 -20.034 1.00 92.06 86 ARG A O 1
ATOM 665 N N . ARG A 1 87 ? 8.322 -9.342 -18.565 1.00 89.25 87 ARG A N 1
ATOM 666 C CA . ARG A 1 87 ? 7.845 -10.350 -19.533 1.00 89.25 87 ARG A CA 1
ATOM 667 C C . ARG A 1 87 ? 6.951 -9.747 -20.615 1.00 89.25 87 ARG A C 1
ATOM 669 O O . ARG A 1 87 ? 6.941 -10.234 -21.745 1.00 89.25 87 ARG A O 1
ATOM 676 N N . ALA A 1 88 ? 6.189 -8.706 -20.288 1.00 88.06 88 ALA A N 1
ATOM 677 C CA . ALA A 1 88 ? 5.314 -8.028 -21.237 1.00 88.06 88 ALA A CA 1
ATOM 678 C C . ALA A 1 88 ? 6.067 -7.108 -22.216 1.00 88.06 88 ALA A C 1
ATOM 680 O O . ALA A 1 88 ? 5.600 -6.926 -23.340 1.00 88.06 88 ALA A O 1
ATOM 681 N N . PHE A 1 89 ? 7.234 -6.566 -21.845 1.00 84.69 89 PHE A N 1
ATOM 682 C CA . PHE A 1 89 ? 8.053 -5.756 -22.758 1.00 84.69 89 PHE A CA 1
ATOM 683 C C . PHE A 1 89 ? 8.684 -6.568 -23.899 1.00 84.69 89 PHE A C 1
ATOM 685 O O . PHE A 1 89 ? 8.966 -6.000 -24.949 1.00 84.69 89 PHE A O 1
ATOM 692 N N . GLY A 1 90 ? 8.876 -7.879 -23.718 1.00 75.00 90 GLY A N 1
ATOM 693 C CA . GLY A 1 90 ? 9.526 -8.768 -24.692 1.00 75.00 90 GLY A CA 1
ATOM 694 C C . GLY A 1 90 ? 8.705 -9.121 -25.940 1.00 75.00 90 GLY A C 1
ATOM 695 O O . GLY A 1 90 ? 9.181 -9.886 -26.770 1.00 75.00 90 GLY A O 1
ATOM 696 N N . GLY A 1 91 ? 7.480 -8.609 -26.096 1.00 68.69 91 GLY A N 1
ATOM 697 C CA . GLY A 1 91 ? 6.706 -8.799 -27.324 1.00 68.69 91 GLY A CA 1
ATOM 698 C C . GLY A 1 91 ? 5.219 -8.459 -27.188 1.00 68.69 91 GLY A C 1
ATOM 699 O O . GLY A 1 91 ? 4.670 -8.463 -26.081 1.00 68.69 91 GLY A O 1
ATOM 700 N N . PRO A 1 92 ? 4.531 -8.164 -28.305 1.00 60.84 92 PRO A N 1
ATOM 701 C CA . PRO A 1 92 ? 3.125 -7.787 -28.296 1.00 60.84 92 PRO A CA 1
ATOM 702 C C . PRO A 1 92 ? 2.253 -8.989 -27.933 1.00 60.84 92 PRO A C 1
ATOM 704 O O . PRO A 1 92 ? 1.953 -9.830 -28.771 1.00 60.84 92 PRO A O 1
ATOM 707 N N . ASN A 1 93 ? 1.783 -9.055 -26.689 1.00 59.50 93 ASN A N 1
ATOM 708 C CA . ASN A 1 93 ? 0.752 -10.016 -26.316 1.00 59.50 93 ASN A CA 1
ATOM 709 C C . ASN A 1 93 ? -0.578 -9.291 -26.093 1.00 59.50 93 ASN A C 1
ATOM 711 O O . ASN A 1 93 ? -0.826 -8.716 -25.031 1.00 59.50 93 ASN A O 1
ATOM 715 N N . ARG A 1 94 ? -1.429 -9.306 -27.126 1.00 57.72 94 ARG A N 1
ATOM 716 C CA . ARG A 1 94 ? -2.748 -8.648 -27.128 1.00 57.72 94 ARG A CA 1
ATOM 717 C C . ARG A 1 94 ? -3.752 -9.300 -26.161 1.00 57.72 94 ARG A C 1
ATOM 719 O O . ARG A 1 94 ? -4.786 -8.699 -25.899 1.00 57.72 94 ARG A O 1
ATOM 726 N N . ARG A 1 95 ? -3.447 -10.488 -25.615 1.00 59.25 95 ARG A N 1
ATOM 727 C CA . ARG A 1 95 ? -4.304 -11.254 -24.689 1.00 59.25 95 ARG A CA 1
ATOM 728 C C . ARG A 1 95 ? -3.643 -11.535 -23.329 1.00 59.25 95 ARG A C 1
ATOM 730 O O . ARG A 1 95 ? -4.020 -12.489 -22.659 1.00 59.25 95 ARG A O 1
ATOM 737 N N . ARG A 1 96 ? -2.651 -10.742 -22.900 1.00 72.69 96 ARG A N 1
ATOM 738 C CA . ARG A 1 96 ? -2.107 -10.884 -21.534 1.00 72.69 96 ARG A CA 1
ATOM 739 C C . ARG A 1 96 ? -3.169 -10.484 -20.509 1.00 72.69 96 ARG A C 1
ATOM 741 O O . ARG A 1 96 ? -3.581 -9.323 -20.473 1.00 72.69 96 ARG A O 1
ATOM 748 N N . ALA A 1 97 ? -3.571 -11.444 -19.681 1.00 82.94 97 ALA A N 1
ATOM 749 C CA . ALA A 1 97 ? -4.248 -11.167 -18.424 1.00 82.94 97 ALA A CA 1
ATOM 750 C C . ALA A 1 97 ? -3.221 -10.532 -17.483 1.00 82.94 97 ALA A C 1
ATOM 752 O O . ALA A 1 97 ? -2.191 -11.140 -17.200 1.00 82.94 97 ALA A O 1
ATOM 753 N N . TRP A 1 98 ? -3.474 -9.288 -17.087 1.00 90.69 98 TRP A N 1
ATOM 754 C CA . TRP A 1 98 ? -2.640 -8.597 -16.112 1.00 90.69 98 TRP A CA 1
ATOM 755 C C . TRP A 1 98 ? -3.159 -8.897 -14.713 1.00 90.69 98 TRP A C 1
ATOM 757 O O . TRP A 1 98 ? -4.375 -8.909 -14.526 1.00 90.69 98 TRP A O 1
ATOM 767 N N . SER A 1 99 ? -2.263 -9.082 -13.747 1.00 93.06 99 SER A N 1
ATOM 768 C CA . SER A 1 99 ? -2.639 -9.302 -12.342 1.00 93.06 99 SER A CA 1
ATOM 769 C C . SER A 1 99 ? -3.481 -8.151 -11.786 1.00 93.06 99 SER A C 1
ATOM 771 O O . SER A 1 99 ? -4.464 -8.378 -11.089 1.00 93.06 99 SER A O 1
ATOM 773 N N . HIS A 1 100 ? -3.131 -6.912 -12.142 1.00 94.44 100 HIS A N 1
ATOM 774 C CA . HIS A 1 100 ? -3.864 -5.721 -11.734 1.00 94.44 100 HIS A CA 1
ATOM 775 C C . HIS A 1 100 ? -3.774 -4.603 -12.797 1.00 94.44 100 HIS A C 1
ATOM 777 O O . HIS A 1 100 ? -2.725 -4.430 -13.434 1.00 94.44 100 HIS A O 1
ATOM 783 N N . PRO A 1 101 ? -4.823 -3.770 -12.989 1.00 92.44 101 PRO A N 1
ATOM 784 C CA . PRO A 1 101 ? -4.786 -2.635 -13.917 1.00 92.44 101 PRO A CA 1
ATOM 785 C C . PRO A 1 101 ? -3.622 -1.660 -13.686 1.00 92.44 101 PRO A C 1
ATOM 787 O O . PRO A 1 101 ? -3.076 -1.131 -14.653 1.00 92.44 101 PRO A O 1
ATOM 790 N N . ALA A 1 102 ? -3.208 -1.460 -12.430 1.00 94.50 102 ALA A N 1
ATOM 791 C CA . ALA A 1 102 ? -2.055 -0.626 -12.070 1.00 94.50 102 ALA A CA 1
ATOM 792 C C . ALA A 1 102 ? -0.746 -1.126 -12.709 1.00 94.50 102 ALA A C 1
ATOM 794 O O . ALA A 1 102 ? 0.014 -0.322 -13.246 1.00 94.50 102 ALA A O 1
ATOM 795 N N . VAL A 1 103 ? -0.518 -2.445 -12.733 1.00 95.19 103 VAL A N 1
ATOM 796 C CA . VAL A 1 103 ? 0.671 -3.062 -13.352 1.00 95.19 103 VAL A CA 1
ATOM 797 C C . VAL A 1 103 ? 0.671 -2.803 -14.859 1.00 95.19 103 VAL A C 1
ATOM 799 O O . VAL A 1 103 ? 1.652 -2.314 -15.425 1.00 95.19 103 VAL A O 1
ATOM 802 N N . ARG A 1 104 ? -0.478 -3.041 -15.507 1.00 93.12 104 ARG A N 1
ATOM 803 C CA . ARG A 1 104 ? -0.676 -2.790 -16.941 1.00 93.12 104 ARG A CA 1
ATOM 804 C C . ARG A 1 104 ? -0.411 -1.334 -17.315 1.00 93.12 104 ARG A C 1
ATOM 806 O O . ARG A 1 104 ? 0.197 -1.065 -18.352 1.00 93.12 104 ARG A O 1
ATOM 813 N N . LEU A 1 105 ? -0.916 -0.396 -16.514 1.00 93.25 105 LEU A N 1
ATOM 814 C CA . LEU A 1 105 ? -0.776 1.036 -16.769 1.00 93.25 105 LEU A CA 1
ATOM 815 C C . LEU A 1 105 ? 0.660 1.510 -16.542 1.00 93.25 105 LEU A C 1
ATOM 817 O O . LEU A 1 105 ? 1.191 2.191 -17.416 1.00 93.25 105 LEU A O 1
ATOM 821 N N . ALA A 1 106 ? 1.321 1.079 -15.463 1.00 94.44 106 ALA A N 1
ATOM 822 C CA . ALA A 1 106 ? 2.737 1.366 -15.228 1.00 94.44 106 ALA A CA 1
ATOM 823 C C . ALA A 1 106 ? 3.607 0.891 -16.404 1.00 94.44 106 ALA A C 1
ATOM 825 O O . ALA A 1 106 ? 4.383 1.664 -16.968 1.00 94.44 106 ALA A O 1
ATOM 826 N N . ALA A 1 107 ? 3.413 -0.352 -16.859 1.00 93.06 107 ALA A N 1
ATOM 827 C CA . ALA A 1 107 ? 4.130 -0.888 -18.014 1.00 93.06 107 ALA A CA 1
ATOM 828 C C . ALA A 1 107 ? 3.824 -0.104 -19.306 1.00 93.06 107 ALA A C 1
ATOM 830 O O . ALA A 1 107 ? 4.722 0.180 -20.102 1.00 93.06 107 ALA A O 1
ATOM 831 N N . ARG A 1 108 ? 2.560 0.286 -19.522 1.00 90.94 108 ARG A N 1
ATOM 832 C CA . ARG A 1 108 ? 2.148 1.093 -20.682 1.00 90.94 108 ARG A CA 1
ATOM 833 C C . ARG A 1 108 ? 2.819 2.468 -20.689 1.00 90.94 108 ARG A C 1
ATOM 835 O O . ARG A 1 108 ? 3.254 2.879 -21.761 1.00 90.94 108 ARG A O 1
ATOM 842 N N . LEU A 1 109 ? 2.898 3.147 -19.543 1.00 92.19 109 LEU A N 1
ATOM 843 C CA . LEU A 1 109 ? 3.549 4.454 -19.399 1.00 92.19 109 LEU A CA 1
ATOM 844 C C . LEU A 1 109 ? 5.031 4.370 -19.763 1.00 92.19 109 LEU A C 1
ATOM 846 O O . LEU A 1 109 ? 5.485 5.080 -20.655 1.00 92.19 109 LEU A O 1
ATOM 850 N N . VAL A 1 110 ? 5.751 3.425 -19.155 1.00 92.62 110 VAL A N 1
ATOM 851 C CA . VAL A 1 110 ? 7.179 3.200 -19.421 1.00 92.62 110 VAL A CA 1
ATOM 852 C C . VAL A 1 110 ? 7.436 2.873 -20.894 1.00 92.62 110 VAL A C 1
ATOM 854 O O . VAL A 1 110 ? 8.375 3.394 -21.493 1.00 92.62 110 VAL A O 1
ATOM 857 N N . ARG A 1 111 ? 6.575 2.049 -21.511 1.00 89.81 111 ARG A N 1
ATOM 858 C CA . ARG A 1 111 ? 6.671 1.726 -22.942 1.00 89.81 111 ARG A CA 1
ATOM 859 C C . ARG A 1 111 ? 6.410 2.943 -23.832 1.00 89.81 111 ARG A C 1
ATOM 861 O O . ARG A 1 111 ? 7.125 3.121 -24.809 1.00 89.81 111 ARG A O 1
ATOM 868 N N . ARG A 1 112 ? 5.390 3.754 -23.522 1.00 89.75 112 ARG A N 1
ATOM 869 C CA . ARG A 1 112 ? 5.067 4.983 -24.274 1.00 89.75 112 ARG A CA 1
ATOM 870 C C . ARG A 1 112 ? 6.200 6.007 -24.199 1.00 89.75 112 ARG A C 1
ATOM 872 O O . ARG A 1 112 ? 6.458 6.668 -25.193 1.00 89.75 112 ARG A O 1
ATOM 879 N N . ALA A 1 113 ? 6.896 6.081 -23.067 1.00 89.88 113 ALA A N 1
ATOM 880 C CA . ALA A 1 113 ? 8.065 6.940 -22.892 1.00 89.88 113 ALA A CA 1
ATOM 881 C C . ALA A 1 113 ? 9.338 6.430 -23.594 1.00 89.88 113 ALA A C 1
ATOM 883 O O . ALA A 1 113 ? 10.366 7.093 -23.536 1.00 89.88 113 ALA A O 1
ATOM 884 N N . GLY A 1 114 ? 9.307 5.254 -24.235 1.00 89.06 114 GLY A N 1
ATOM 885 C CA . GLY A 1 114 ? 10.442 4.749 -25.014 1.00 89.06 114 GLY A CA 1
ATOM 886 C C . GLY A 1 114 ? 11.681 4.385 -24.187 1.00 89.06 114 GLY A C 1
ATOM 887 O O . GLY A 1 114 ? 12.767 4.264 -24.746 1.00 89.06 114 GLY A O 1
ATOM 888 N N . ILE A 1 115 ? 11.546 4.187 -22.871 1.00 88.50 115 ILE A N 1
ATOM 889 C CA . ILE A 1 115 ? 12.687 3.920 -21.983 1.00 88.50 115 ILE A CA 1
ATOM 890 C C . ILE A 1 115 ? 13.331 2.576 -22.359 1.00 88.50 115 ILE A C 1
ATOM 892 O O . ILE A 1 115 ? 12.668 1.531 -22.346 1.00 88.50 115 ILE A O 1
ATOM 896 N N . GLY A 1 116 ? 14.625 2.597 -22.699 1.00 86.81 116 GLY A N 1
ATOM 897 C CA . GLY A 1 116 ? 15.426 1.427 -23.091 1.00 86.81 116 GLY A CA 1
ATOM 898 C C . GLY A 1 116 ? 15.532 0.354 -21.995 1.00 86.81 116 GLY A C 1
ATOM 899 O O . GLY A 1 116 ? 15.179 0.620 -20.851 1.00 86.81 116 GLY A O 1
ATOM 900 N N . PRO A 1 117 ? 15.937 -0.889 -22.315 1.00 87.56 117 PRO A N 1
ATOM 901 C CA . PRO A 1 117 ? 16.034 -1.973 -21.332 1.00 87.56 117 PRO A CA 1
ATOM 902 C C . PRO A 1 117 ? 17.085 -1.685 -20.249 1.00 87.56 117 PRO A C 1
ATOM 904 O O . PRO A 1 117 ? 18.001 -0.897 -20.455 1.00 87.56 117 PRO A O 1
ATOM 907 N N . GLY A 1 118 ? 16.964 -2.359 -19.103 1.00 90.06 118 GLY A N 1
ATOM 908 C CA . GLY A 1 118 ? 17.890 -2.229 -17.973 1.00 90.06 118 GLY A CA 1
ATOM 909 C C . GLY A 1 118 ? 17.303 -1.461 -16.786 1.00 90.06 118 GLY A C 1
ATOM 910 O O . GLY A 1 118 ? 16.086 -1.290 -16.675 1.00 90.06 118 GLY A O 1
ATOM 911 N N . MET A 1 119 ? 18.183 -1.001 -15.894 1.00 89.69 119 MET A N 1
ATOM 912 C CA . MET A 1 119 ? 17.817 -0.431 -14.590 1.00 89.69 119 MET A CA 1
ATOM 913 C C . MET A 1 119 ? 16.951 0.831 -14.700 1.00 89.69 119 MET A C 1
ATOM 915 O O . MET A 1 119 ? 16.023 1.010 -13.919 1.00 89.69 119 MET A O 1
ATOM 919 N N . ALA A 1 120 ? 17.184 1.677 -15.709 1.00 90.75 120 ALA A N 1
ATOM 920 C CA . ALA A 1 120 ? 16.360 2.864 -15.950 1.00 90.75 120 ALA A CA 1
ATOM 921 C C . ALA A 1 120 ? 14.878 2.511 -16.175 1.00 90.75 120 ALA A C 1
ATOM 923 O O . ALA A 1 120 ? 13.990 3.176 -15.639 1.00 90.75 120 ALA A O 1
ATOM 924 N N . ARG A 1 121 ? 14.599 1.426 -16.912 1.00 93.69 121 ARG A N 1
ATOM 925 C CA . ARG A 1 121 ? 13.231 0.941 -17.145 1.00 93.69 121 ARG A CA 1
ATOM 926 C C . ARG A 1 121 ? 12.590 0.417 -15.874 1.00 93.69 121 ARG A C 1
ATOM 928 O O . ARG A 1 121 ? 11.421 0.698 -15.627 1.00 93.69 121 ARG A O 1
ATOM 935 N N . GLU A 1 122 ? 13.350 -0.347 -15.098 1.00 94.25 122 GLU A N 1
ATOM 936 C CA . GLU A 1 122 ? 12.891 -0.881 -13.820 1.00 94.25 122 GLU A CA 1
ATOM 937 C C . GLU A 1 122 ? 12.545 0.242 -12.845 1.00 94.25 122 GLU A C 1
ATOM 939 O O . GLU A 1 122 ? 11.443 0.270 -12.302 1.00 94.25 122 GLU A O 1
ATOM 944 N N . ASN A 1 123 ? 13.438 1.219 -12.691 1.00 93.81 123 ASN A N 1
ATOM 945 C CA . ASN A 1 123 ? 13.229 2.365 -11.812 1.00 93.81 123 ASN A CA 1
ATOM 946 C C . ASN A 1 123 ? 12.015 3.193 -12.245 1.00 93.81 123 ASN A C 1
ATOM 948 O O . ASN A 1 123 ? 11.175 3.536 -11.412 1.00 93.81 123 ASN A O 1
ATOM 952 N N . ALA A 1 124 ? 11.874 3.460 -13.547 1.00 94.19 124 ALA A N 1
ATOM 953 C CA . ALA A 1 124 ? 10.714 4.166 -14.078 1.00 94.19 124 ALA A CA 1
ATOM 954 C C . ALA A 1 124 ? 9.408 3.395 -13.841 1.00 94.19 124 ALA A C 1
ATOM 956 O O . ALA A 1 124 ? 8.407 3.986 -13.435 1.00 94.19 124 ALA A O 1
ATOM 957 N N . PHE A 1 125 ? 9.424 2.071 -14.029 1.00 95.62 125 PHE A N 1
ATOM 958 C CA . PHE A 1 125 ? 8.274 1.219 -13.738 1.00 95.62 125 PHE A CA 1
ATOM 959 C C . PHE A 1 125 ? 7.915 1.246 -12.255 1.00 95.62 125 PHE A C 1
ATOM 961 O O . PHE A 1 125 ? 6.761 1.497 -11.921 1.00 95.62 125 PHE A O 1
ATOM 968 N N . ARG A 1 126 ? 8.884 1.014 -11.364 1.00 95.94 126 ARG A N 1
ATOM 969 C CA . ARG A 1 126 ? 8.660 0.980 -9.912 1.00 95.94 126 ARG A CA 1
ATOM 970 C C . ARG A 1 126 ? 8.132 2.316 -9.403 1.00 95.94 126 ARG A C 1
ATOM 972 O O . ARG A 1 126 ? 7.225 2.333 -8.573 1.00 95.94 126 ARG A O 1
ATOM 979 N N . HIS A 1 127 ? 8.645 3.426 -9.934 1.00 94.88 127 HIS A N 1
ATOM 980 C CA . HIS A 1 127 ? 8.146 4.760 -9.621 1.00 94.88 127 HIS A CA 1
ATOM 981 C C . HIS A 1 127 ? 6.677 4.928 -10.037 1.00 94.88 127 HIS A C 1
ATOM 983 O O . HIS A 1 127 ? 5.841 5.258 -9.193 1.00 94.88 127 HIS A O 1
ATOM 989 N N . ALA A 1 128 ? 6.351 4.632 -11.299 1.00 94.75 128 ALA A N 1
ATOM 990 C CA . ALA A 1 128 ? 4.985 4.728 -11.812 1.00 94.75 128 ALA A CA 1
ATOM 991 C C . ALA A 1 128 ? 4.021 3.806 -11.061 1.00 94.75 128 ALA A C 1
ATOM 993 O O . ALA A 1 128 ? 2.928 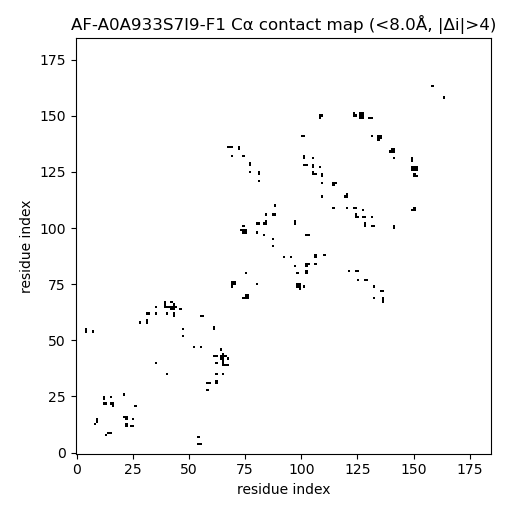4.217 -10.671 1.00 94.75 128 ALA A O 1
ATOM 994 N N . TYR A 1 129 ? 4.440 2.565 -10.817 1.00 95.75 129 TYR A N 1
ATOM 995 C CA . TYR A 1 129 ? 3.652 1.571 -10.105 1.00 95.75 129 TYR A CA 1
ATOM 996 C C . TYR A 1 129 ? 3.343 2.021 -8.678 1.00 95.75 129 TYR A C 1
ATOM 998 O O . TYR A 1 129 ? 2.184 1.996 -8.277 1.00 95.75 129 TYR A O 1
ATOM 1006 N N . ARG A 1 130 ? 4.337 2.538 -7.943 1.00 95.00 130 ARG A N 1
ATOM 1007 C CA . ARG A 1 130 ? 4.144 3.077 -6.589 1.00 95.00 130 ARG A CA 1
ATOM 1008 C C . ARG A 1 130 ? 3.089 4.186 -6.555 1.00 95.00 130 ARG A C 1
ATOM 1010 O O . ARG A 1 130 ? 2.219 4.160 -5.688 1.00 95.00 130 ARG A O 1
ATOM 1017 N N . LEU A 1 131 ? 3.144 5.141 -7.485 1.00 93.94 131 LEU A N 1
ATOM 1018 C CA . LEU A 1 131 ? 2.165 6.233 -7.555 1.00 93.94 131 LEU A CA 1
ATOM 1019 C C . LEU A 1 131 ? 0.760 5.726 -7.913 1.00 93.94 131 LEU A C 1
ATOM 1021 O O . LEU A 1 131 ? -0.233 6.184 -7.350 1.00 93.94 131 LEU A O 1
ATOM 1025 N N . LEU A 1 132 ? 0.659 4.741 -8.807 1.00 94.12 132 LEU A N 1
ATOM 1026 C CA . LEU A 1 132 ? -0.618 4.116 -9.155 1.00 94.12 132 LEU A CA 1
ATOM 1027 C C . LEU A 1 132 ? -1.205 3.315 -7.983 1.00 94.12 132 LEU A C 1
ATOM 1029 O O . LEU A 1 132 ? -2.407 3.409 -7.748 1.00 94.12 132 LEU A O 1
ATOM 1033 N N . CYS A 1 133 ? -0.382 2.595 -7.212 1.00 93.12 133 CYS A N 1
ATOM 1034 C CA . CYS A 1 133 ? -0.814 1.933 -5.978 1.00 93.12 133 CYS A CA 1
ATOM 1035 C C . CYS A 1 133 ? -1.394 2.944 -4.987 1.00 93.12 133 CYS A C 1
ATOM 1037 O O . CYS A 1 133 ? -2.489 2.736 -4.477 1.00 93.12 133 CYS A O 1
ATOM 1039 N N . GLN A 1 134 ? -0.708 4.071 -4.772 1.00 90.44 134 GLN A N 1
ATOM 1040 C CA . GLN A 1 134 ? -1.192 5.135 -3.887 1.00 90.44 134 GLN A CA 1
ATOM 1041 C C . GLN A 1 134 ? -2.558 5.674 -4.330 1.00 90.44 134 GLN A C 1
ATOM 1043 O O . GLN A 1 134 ? -3.433 5.875 -3.494 1.00 90.44 134 GLN A O 1
ATOM 1048 N N . ARG A 1 135 ? -2.780 5.852 -5.640 1.00 91.62 135 ARG A N 1
ATOM 1049 C CA . ARG A 1 135 ? -4.085 6.277 -6.176 1.00 91.62 135 ARG A CA 1
ATOM 1050 C C . ARG A 1 135 ? -5.183 5.254 -5.914 1.00 91.62 135 ARG A C 1
ATOM 1052 O O . ARG A 1 135 ? -6.247 5.633 -5.441 1.00 91.62 135 ARG A O 1
ATOM 1059 N N . VAL A 1 136 ? -4.911 3.978 -6.186 1.00 91.38 136 VAL A N 1
ATOM 1060 C CA . VAL A 1 136 ? -5.863 2.882 -5.940 1.00 91.38 136 VAL A CA 1
ATOM 1061 C C . VAL A 1 136 ? -6.228 2.811 -4.460 1.00 91.38 136 VAL A C 1
ATOM 1063 O O . VAL A 1 136 ? -7.407 2.769 -4.126 1.00 91.38 136 VAL A O 1
ATOM 1066 N N . MET A 1 137 ? -5.228 2.878 -3.579 1.00 87.31 137 MET A N 1
ATOM 1067 C CA . MET A 1 137 ? -5.431 2.859 -2.128 1.00 87.31 137 MET A CA 1
ATOM 1068 C C . MET A 1 137 ? -6.187 4.094 -1.620 1.00 87.31 137 MET A C 1
ATOM 1070 O O . MET A 1 137 ? -6.912 4.006 -0.636 1.00 87.31 137 MET A O 1
ATOM 1074 N N . ALA A 1 138 ? -6.064 5.233 -2.307 1.00 85.94 138 ALA A N 1
ATOM 1075 C CA . ALA A 1 138 ? -6.848 6.439 -2.045 1.00 85.94 138 ALA A CA 1
ATOM 1076 C C . ALA A 1 138 ? -8.266 6.399 -2.656 1.00 85.94 138 ALA A C 1
ATOM 1078 O O . ALA A 1 138 ? -8.988 7.392 -2.584 1.00 85.94 138 ALA A O 1
ATOM 1079 N N . GLY A 1 139 ? -8.667 5.292 -3.294 1.00 84.81 139 GLY A N 1
ATOM 1080 C CA . GLY A 1 139 ? -9.961 5.162 -3.973 1.00 84.81 139 GLY A CA 1
ATOM 1081 C C . GLY A 1 139 ? -10.074 5.980 -5.263 1.00 84.81 139 GLY A C 1
ATOM 1082 O O . GLY A 1 139 ? -11.167 6.129 -5.807 1.00 84.81 139 GLY A O 1
ATOM 1083 N N . ILE A 1 140 ? -8.962 6.516 -5.771 1.00 86.06 140 ILE A N 1
ATOM 1084 C CA . ILE A 1 140 ? -8.941 7.302 -7.001 1.00 86.06 140 ILE A CA 1
ATOM 1085 C C . ILE A 1 140 ? -8.899 6.333 -8.190 1.00 86.06 140 ILE A C 1
ATOM 1087 O O . ILE A 1 140 ? -7.937 5.564 -8.318 1.00 86.06 140 ILE A O 1
ATOM 1091 N N . PRO A 1 141 ? -9.894 6.364 -9.095 1.00 84.38 141 PRO A N 1
ATOM 1092 C CA . PRO A 1 141 ? -9.940 5.445 -10.220 1.00 84.38 141 PRO A CA 1
ATOM 1093 C C . PRO A 1 141 ? -8.741 5.635 -11.155 1.00 84.38 141 PRO A C 1
ATOM 1095 O O . PRO A 1 141 ? -8.228 6.738 -11.370 1.00 84.38 141 PRO A O 1
ATOM 1098 N N . LEU A 1 142 ? -8.312 4.527 -11.758 1.00 87.25 142 LEU A N 1
ATOM 1099 C CA . LEU A 1 142 ? -7.265 4.496 -12.778 1.00 87.25 142 LEU A CA 1
ATOM 1100 C C . LEU A 1 142 ? -7.844 4.774 -14.178 1.00 87.25 142 LEU A C 1
ATOM 1102 O O . LEU A 1 142 ? -7.641 3.992 -15.109 1.00 87.25 142 LEU A O 1
ATOM 1106 N N . SER A 1 143 ? -8.616 5.854 -14.311 1.00 78.94 143 SER A N 1
ATOM 1107 C CA . SER A 1 143 ? -9.192 6.306 -15.581 1.00 78.94 143 SER A CA 1
ATOM 1108 C C . SER A 1 143 ? -8.170 7.081 -16.416 1.00 78.94 143 SER A C 1
ATOM 1110 O O . SER A 1 143 ? -7.320 7.786 -15.873 1.00 78.94 143 SER A O 1
ATOM 1112 N N . GLU A 1 144 ? -8.258 6.962 -17.742 1.00 72.12 144 GLU A N 1
ATOM 1113 C CA . GLU A 1 144 ? -7.550 7.866 -18.655 1.00 72.12 144 GLU A CA 1
ATOM 1114 C C . GLU A 1 144 ? -8.349 9.184 -18.786 1.00 72.12 144 GLU A C 1
ATOM 1116 O O . GLU A 1 144 ? -9.582 9.126 -18.786 1.00 72.12 144 GLU A O 1
ATOM 1121 N N . PRO A 1 145 ? -7.696 10.357 -18.898 1.00 75.31 145 PRO A N 1
ATOM 1122 C CA . PRO A 1 145 ? -6.248 10.571 -18.916 1.00 75.31 145 PRO A CA 1
ATOM 1123 C C . PRO A 1 145 ? -5.613 10.428 -17.523 1.00 75.31 145 PRO A C 1
ATOM 1125 O O . PRO A 1 145 ? -6.160 10.865 -16.513 1.00 75.31 145 PRO A O 1
ATOM 1128 N N . LEU A 1 146 ? -4.439 9.796 -17.480 1.00 79.44 146 LEU A N 1
ATOM 1129 C CA . LEU A 1 146 ? -3.639 9.719 -16.259 1.00 79.44 146 LEU A CA 1
ATOM 1130 C C . LEU A 1 146 ? -2.922 11.059 -16.017 1.00 79.44 146 LEU A C 1
ATOM 1132 O O . LEU A 1 146 ? -2.572 11.719 -16.993 1.00 79.44 146 LEU A O 1
ATOM 1136 N N . PRO A 1 147 ? -2.685 11.449 -14.751 1.00 76.50 147 PRO A N 1
ATOM 1137 C CA . PRO A 1 147 ? -1.974 12.683 -14.435 1.00 76.50 147 PRO A CA 1
ATOM 1138 C C . PRO A 1 147 ? -0.526 12.658 -14.938 1.00 76.50 147 PRO A C 1
ATOM 1140 O O . PRO A 1 147 ? 0.103 11.597 -15.017 1.00 76.50 147 PRO A O 1
ATOM 1143 N N . ASP A 1 148 ? 0.006 13.847 -15.209 1.00 76.62 148 ASP A N 1
ATOM 1144 C CA . ASP A 1 148 ? 1.423 14.044 -15.497 1.00 76.62 148 ASP A CA 1
ATOM 1145 C C . ASP A 1 148 ? 2.295 13.704 -14.274 1.00 76.62 148 ASP A C 1
ATOM 1147 O O . ASP A 1 148 ? 1.825 13.640 -13.137 1.00 76.62 148 ASP A O 1
ATOM 1151 N N . GLY A 1 149 ? 3.585 13.443 -14.504 1.00 83.94 149 GLY A N 1
ATOM 1152 C CA . GLY A 1 149 ? 4.542 13.143 -13.428 1.00 83.94 149 GLY A CA 1
ATOM 1153 C C . GLY A 1 149 ? 4.488 11.712 -12.877 1.00 83.94 149 GLY A C 1
ATOM 1154 O O . GLY A 1 149 ? 5.126 11.416 -11.873 1.00 83.94 149 GLY A O 1
ATOM 1155 N N . LEU A 1 150 ? 3.765 10.792 -13.527 1.00 87.75 150 LEU A N 1
ATOM 1156 C CA . LEU A 1 150 ? 3.791 9.367 -13.156 1.00 87.75 150 LEU A CA 1
ATOM 1157 C C . LEU A 1 150 ? 5.093 8.653 -13.539 1.00 87.75 150 LEU A C 1
ATOM 1159 O O . LEU A 1 150 ? 5.332 7.533 -13.096 1.00 87.75 150 LEU A O 1
ATOM 1163 N N . LEU A 1 151 ? 5.924 9.269 -14.373 1.00 88.06 151 LEU A N 1
ATOM 1164 C CA . LEU A 1 151 ? 7.271 8.804 -14.668 1.00 88.06 151 LEU A CA 1
ATOM 1165 C C . LEU A 1 151 ? 8.274 9.726 -13.977 1.00 88.06 151 LEU A C 1
ATOM 1167 O O . LEU A 1 151 ? 7.987 10.916 -13.829 1.00 88.06 151 LEU A O 1
ATOM 1171 N N . PRO A 1 152 ? 9.444 9.203 -13.572 1.00 83.38 152 PRO A N 1
ATOM 1172 C CA . PRO A 1 152 ? 10.498 10.061 -13.064 1.00 83.38 152 PRO A CA 1
ATOM 1173 C C . PRO A 1 152 ? 10.841 11.109 -14.126 1.00 83.38 152 PRO A C 1
ATOM 1175 O O . PRO A 1 152 ? 10.975 10.776 -15.307 1.00 83.38 152 PRO A O 1
ATOM 1178 N N . SER A 1 153 ? 10.986 12.363 -13.697 1.00 75.88 153 SER A N 1
ATOM 1179 C CA . SER A 1 153 ? 11.585 13.393 -14.545 1.00 75.88 153 SER A CA 1
ATOM 1180 C C . SER A 1 153 ? 12.959 12.900 -15.007 1.00 75.88 153 SER A C 1
ATOM 1182 O O . SER A 1 153 ? 13.630 12.214 -14.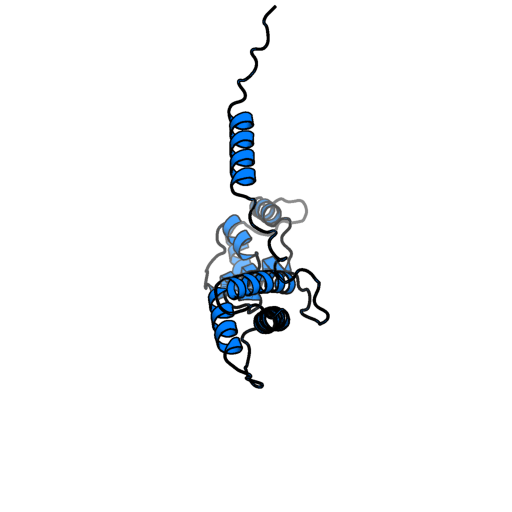221 1.00 75.88 153 SER A O 1
ATOM 1184 N N . PRO A 1 154 ? 13.401 13.220 -16.239 1.00 64.94 154 PRO A N 1
ATOM 1185 C CA . PRO A 1 154 ? 14.803 13.066 -16.594 1.00 64.94 154 PRO A CA 1
ATOM 1186 C C . PRO A 1 154 ? 15.631 13.664 -15.459 1.00 64.94 154 PRO A C 1
ATOM 1188 O O . PRO A 1 154 ? 15.389 14.806 -15.063 1.00 64.94 154 PRO A O 1
ATOM 1191 N N . ALA A 1 155 ? 16.515 12.859 -14.869 1.00 57.28 155 ALA A N 1
ATOM 1192 C CA . ALA A 1 155 ? 17.433 13.380 -13.875 1.00 57.28 155 ALA A CA 1
ATOM 1193 C C . ALA A 1 155 ? 18.233 14.493 -14.554 1.00 57.28 155 ALA A C 1
ATOM 1195 O O . ALA A 1 155 ? 18.719 14.299 -15.674 1.00 57.28 155 ALA A O 1
ATOM 1196 N N . GLU A 1 156 ? 18.357 15.644 -13.894 1.00 53.81 156 GLU A N 1
ATOM 1197 C CA . GLU A 1 156 ? 19.405 16.586 -14.266 1.00 53.81 156 GLU A CA 1
ATOM 1198 C C . GLU A 1 156 ? 20.727 15.806 -14.295 1.00 53.81 156 GLU A C 1
ATOM 1200 O O . GLU A 1 156 ? 20.919 14.904 -13.462 1.00 53.81 156 GLU A O 1
ATOM 1205 N N . PRO A 1 157 ? 21.596 16.050 -15.294 1.00 55.22 157 PRO A N 1
ATOM 1206 C CA . PRO A 1 157 ? 22.876 15.367 -15.357 1.00 55.22 157 PRO A CA 1
ATOM 1207 C C . PRO A 1 157 ? 23.556 15.480 -13.988 1.00 55.22 157 PRO A C 1
ATOM 1209 O O . PRO A 1 157 ? 23.436 16.525 -13.342 1.00 55.22 157 PRO A O 1
ATOM 1212 N N . PRO A 1 158 ? 24.208 14.405 -13.505 1.00 60.69 158 PRO A N 1
ATOM 1213 C CA . PRO A 1 158 ? 24.860 14.449 -12.208 1.00 60.69 158 PRO A CA 1
ATOM 1214 C C . PRO A 1 158 ? 25.767 15.675 -12.162 1.00 60.69 158 PRO A C 1
ATOM 1216 O O . PRO A 1 158 ? 26.481 15.939 -13.134 1.00 60.69 158 PRO A O 1
ATOM 1219 N N . ALA A 1 159 ? 25.701 16.408 -11.046 1.00 61.91 159 ALA A N 1
ATOM 1220 C CA . ALA A 1 159 ? 26.538 17.574 -10.813 1.00 61.91 159 ALA A CA 1
ATOM 1221 C C . ALA A 1 159 ? 27.982 17.239 -11.197 1.00 61.91 159 ALA A C 1
ATOM 1223 O O . ALA A 1 159 ? 28.472 16.137 -10.905 1.00 61.91 159 ALA A O 1
ATOM 1224 N N . SER A 1 160 ? 28.649 18.162 -11.885 1.00 74.81 160 SER A N 1
ATOM 1225 C CA . SER A 1 160 ? 30.028 17.951 -12.309 1.00 74.81 160 SER A CA 1
ATOM 1226 C C . SER A 1 160 ? 30.891 17.575 -11.097 1.00 74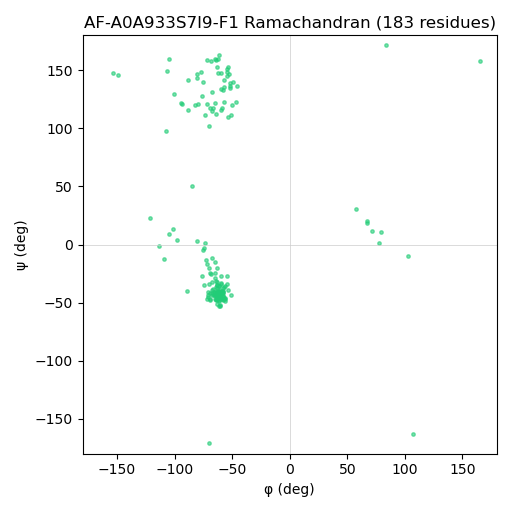.81 160 SER A C 1
ATOM 1228 O O . SER A 1 160 ? 30.597 17.934 -9.953 1.00 74.81 160 SER A O 1
ATOM 1230 N N . ALA A 1 161 ? 31.983 16.837 -11.313 1.00 73.69 161 ALA A N 1
ATOM 1231 C CA . ALA A 1 161 ? 32.875 16.455 -10.212 1.00 73.69 161 ALA A CA 1
ATOM 1232 C C . ALA A 1 161 ? 33.365 17.677 -9.406 1.00 73.69 161 ALA A C 1
ATOM 1234 O O . ALA A 1 161 ? 33.665 17.564 -8.218 1.00 73.69 161 ALA A O 1
ATOM 1235 N N . GLU A 1 162 ? 33.423 18.842 -10.049 1.00 75.81 162 GLU A N 1
ATOM 1236 C CA . GLU A 1 162 ? 33.738 20.132 -9.450 1.00 75.81 162 GLU A CA 1
ATOM 1237 C C . GLU A 1 162 ? 32.603 20.656 -8.558 1.00 75.81 162 GLU A C 1
ATOM 1239 O O . GLU A 1 162 ? 32.843 20.987 -7.398 1.00 75.81 162 GLU A O 1
ATOM 1244 N N . GLU A 1 163 ? 31.357 20.618 -9.029 1.00 77.81 163 GLU A N 1
ATOM 1245 C CA . GLU A 1 163 ? 30.168 20.991 -8.250 1.00 77.81 163 GLU A CA 1
ATOM 1246 C C . GLU A 1 163 ? 29.951 20.070 -7.043 1.00 77.81 163 GLU A C 1
ATOM 1248 O O . GLU A 1 163 ? 29.640 20.545 -5.949 1.00 77.81 163 GLU A O 1
ATOM 1253 N N . ALA A 1 164 ? 30.183 18.763 -7.201 1.00 75.25 164 ALA A N 1
ATOM 1254 C CA . ALA A 1 164 ? 30.113 17.796 -6.107 1.00 75.25 164 ALA A CA 1
ATOM 1255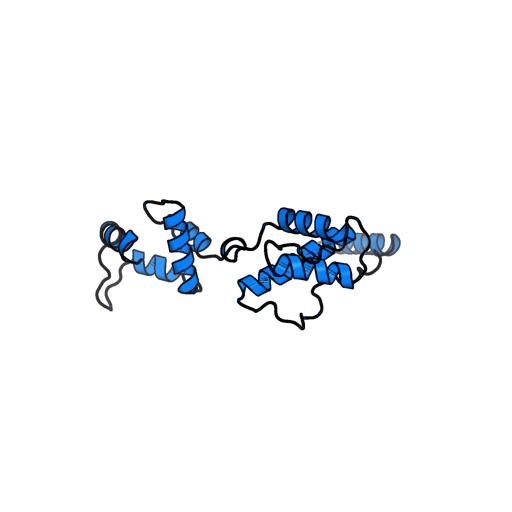 C C . ALA A 1 164 ? 31.187 18.070 -5.037 1.00 75.25 164 ALA A C 1
ATOM 1257 O O . ALA A 1 164 ? 30.906 18.021 -3.836 1.00 75.25 164 ALA A O 1
ATOM 1258 N N . ARG A 1 165 ? 32.417 18.408 -5.457 1.00 82.31 165 ARG A N 1
ATOM 1259 C CA . ARG A 1 165 ? 33.502 18.814 -4.545 1.00 82.31 165 ARG A CA 1
ATOM 1260 C C . ARG A 1 165 ? 33.176 20.125 -3.832 1.00 82.31 165 ARG A C 1
ATOM 1262 O O . ARG A 1 165 ? 33.386 20.207 -2.622 1.00 82.31 165 ARG A O 1
ATOM 1269 N N . ALA A 1 166 ? 32.635 21.112 -4.545 1.00 80.50 166 ALA A N 1
ATOM 1270 C CA . ALA A 1 166 ? 32.218 22.391 -3.978 1.00 80.50 166 ALA A CA 1
ATOM 1271 C C . ALA A 1 166 ? 31.090 22.216 -2.945 1.00 80.50 166 ALA A C 1
ATOM 1273 O O . ALA A 1 166 ? 31.176 22.760 -1.844 1.00 80.50 166 ALA A O 1
ATOM 1274 N N . HIS A 1 167 ? 30.088 21.380 -3.240 1.00 74.31 167 HIS A N 1
ATOM 1275 C CA . HIS A 1 167 ? 29.017 21.040 -2.298 1.00 74.31 167 HIS A CA 1
ATOM 1276 C C . HIS A 1 167 ? 29.550 20.354 -1.036 1.00 74.31 167 HIS A C 1
ATOM 1278 O O . HIS A 1 167 ? 29.188 20.731 0.078 1.00 74.31 167 HIS A O 1
ATOM 1284 N N . LEU A 1 168 ? 30.450 19.376 -1.184 1.00 84.31 168 LEU A N 1
ATOM 1285 C CA . LEU A 1 168 ? 31.071 18.699 -0.042 1.00 84.31 168 LEU A CA 1
ATOM 1286 C C . LEU A 1 168 ? 31.920 19.654 0.810 1.00 84.31 168 LEU A C 1
ATOM 1288 O O . LEU A 1 168 ? 31.923 19.535 2.036 1.00 84.31 168 LEU A O 1
ATOM 1292 N N . ALA A 1 169 ? 32.625 20.604 0.190 1.00 83.56 169 ALA A N 1
ATOM 1293 C CA . ALA A 1 169 ? 33.378 21.635 0.9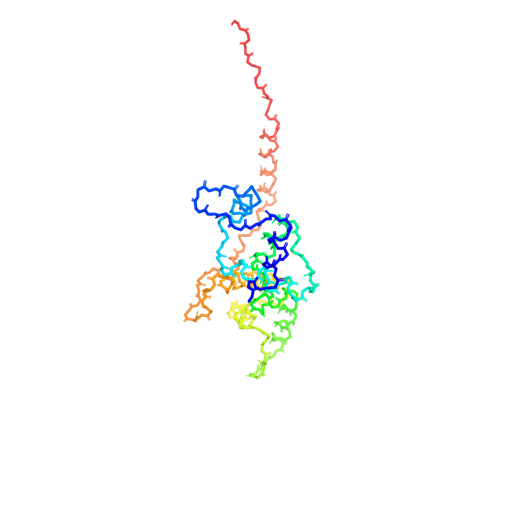03 1.00 83.56 169 ALA A CA 1
ATOM 1294 C C . ALA A 1 169 ? 32.449 22.582 1.685 1.00 83.56 169 ALA A C 1
ATOM 1296 O O . ALA A 1 169 ? 32.708 22.860 2.857 1.00 83.56 169 ALA A O 1
ATOM 1297 N N . ALA A 1 170 ? 31.334 23.007 1.083 1.00 78.62 170 ALA A N 1
ATOM 1298 C CA . ALA A 1 170 ? 30.329 23.847 1.734 1.00 78.62 170 ALA A CA 1
ATOM 1299 C C . ALA A 1 170 ? 29.662 23.139 2.928 1.00 78.62 170 ALA A C 1
ATOM 1301 O O . ALA A 1 170 ? 29.553 23.717 4.009 1.00 78.62 170 ALA A O 1
ATOM 1302 N N . LEU A 1 171 ? 29.292 21.861 2.777 1.00 82.06 171 LEU A N 1
ATOM 1303 C CA . LEU A 1 171 ? 28.725 21.056 3.866 1.00 82.06 171 LEU A CA 1
ATOM 1304 C C . LEU A 1 171 ? 29.707 20.893 5.034 1.00 82.06 171 LEU A C 1
ATOM 1306 O O . LEU A 1 171 ? 29.310 21.006 6.193 1.00 82.06 171 LEU A O 1
ATOM 1310 N N . LYS A 1 172 ? 31.000 20.693 4.744 1.00 80.62 172 LYS A N 1
ATOM 1311 C CA . LYS A 1 172 ? 32.048 20.649 5.775 1.00 80.62 172 LYS A CA 1
ATOM 1312 C C . LYS A 1 172 ? 32.189 21.986 6.500 1.00 80.62 172 LYS A C 1
ATOM 1314 O O . LYS A 1 172 ? 32.275 21.987 7.721 1.00 80.62 172 LYS A O 1
ATOM 1319 N N . ALA A 1 173 ? 32.165 23.111 5.787 1.00 78.62 173 ALA A N 1
ATOM 1320 C CA . ALA A 1 173 ? 32.261 24.441 6.394 1.00 78.62 173 ALA A CA 1
ATOM 1321 C C . ALA A 1 173 ? 31.077 24.763 7.326 1.00 78.62 173 ALA A C 1
ATOM 1323 O O . ALA A 1 173 ? 31.263 25.401 8.361 1.00 78.62 173 ALA A O 1
ATOM 1324 N N . ILE A 1 174 ? 29.875 24.283 6.995 1.00 76.62 174 ILE A N 1
ATOM 1325 C CA . ILE A 1 174 ? 28.687 24.414 7.851 1.00 76.62 174 ILE A CA 1
ATOM 1326 C C . ILE A 1 174 ? 28.809 23.521 9.092 1.00 76.62 174 ILE A C 1
ATOM 1328 O O . ILE A 1 174 ? 28.555 23.979 10.204 1.00 76.62 174 ILE A O 1
ATOM 1332 N N . ALA A 1 175 ? 29.234 22.266 8.919 1.00 70.56 175 ALA A N 1
ATOM 1333 C CA . ALA A 1 175 ? 29.375 21.308 10.015 1.00 70.56 175 ALA A CA 1
ATOM 1334 C C . ALA A 1 175 ? 30.515 21.653 10.994 1.00 70.56 175 ALA A C 1
ATOM 1336 O O . ALA A 1 175 ? 30.467 21.257 12.155 1.00 70.56 175 ALA A O 1
ATOM 1337 N N . LEU A 1 176 ? 31.531 22.391 10.538 1.00 67.81 176 LEU A N 1
ATOM 1338 C CA . LEU A 1 176 ? 32.702 22.788 11.326 1.00 67.81 176 LEU A CA 1
ATOM 1339 C C . LEU A 1 176 ? 32.641 24.231 11.838 1.00 67.81 176 LEU A C 1
ATOM 1341 O O . LEU A 1 176 ? 33.659 24.739 12.304 1.00 67.81 176 LEU A O 1
ATOM 1345 N N . ARG A 1 177 ? 31.485 24.909 11.778 1.00 56.59 177 ARG A N 1
ATOM 1346 C CA . ARG A 1 177 ? 31.367 26.274 12.307 1.00 56.59 177 ARG A CA 1
ATOM 1347 C C . ARG A 1 177 ? 31.601 26.235 13.829 1.00 56.59 177 ARG A C 1
ATOM 1349 O O . ARG A 1 177 ? 30.779 25.653 14.538 1.00 56.59 177 ARG A O 1
ATOM 1356 N N . PRO A 1 178 ? 32.699 26.805 14.363 1.00 57.31 178 PRO A N 1
ATOM 1357 C CA . PRO A 1 178 ? 32.916 26.803 15.801 1.00 57.31 178 PRO A CA 1
ATOM 1358 C C . PRO A 1 178 ? 31.850 27.692 16.441 1.00 57.31 178 PRO A C 1
ATOM 1360 O O . PRO A 1 178 ? 31.622 28.813 15.980 1.00 57.31 178 PRO A O 1
ATOM 1363 N N . ALA A 1 179 ? 31.185 27.181 17.480 1.00 53.50 179 ALA A N 1
ATOM 1364 C CA . ALA A 1 179 ? 30.291 27.972 18.315 1.00 53.50 179 ALA A CA 1
ATOM 1365 C C . ALA A 1 179 ? 31.070 29.199 18.804 1.00 53.50 179 ALA A C 1
ATOM 1367 O O . ALA A 1 179 ? 32.036 29.070 19.560 1.00 53.50 179 ALA A O 1
ATOM 1368 N N . ALA A 1 180 ? 30.711 30.376 18.293 1.00 50.62 180 ALA A N 1
ATOM 1369 C CA . ALA A 1 180 ? 31.314 31.623 18.718 1.00 50.62 180 ALA A CA 1
ATOM 1370 C C . ALA A 1 180 ? 31.116 31.745 20.234 1.00 50.62 180 ALA A C 1
ATOM 1372 O O . ALA A 1 180 ? 29.993 31.658 20.726 1.00 50.62 180 ALA A O 1
ATOM 1373 N N . ARG A 1 181 ? 32.228 31.882 20.965 1.00 50.78 181 ARG A N 1
ATOM 1374 C CA . ARG A 1 181 ? 32.252 32.251 22.382 1.00 50.78 181 ARG A CA 1
ATOM 1375 C C . ARG A 1 181 ? 31.405 33.510 22.554 1.00 50.78 181 ARG A C 1
ATOM 1377 O O . ARG A 1 181 ? 31.819 34.569 22.095 1.00 50.78 181 ARG A O 1
ATOM 1384 N N . GLU A 1 182 ? 30.265 33.394 23.227 1.00 46.31 182 GLU A N 1
ATOM 1385 C CA . GLU A 1 182 ? 29.597 34.551 23.818 1.00 46.31 182 GLU A CA 1
ATOM 1386 C C . GLU A 1 182 ? 30.568 35.202 24.808 1.00 46.31 182 GLU A C 1
ATOM 1388 O O . GLU A 1 182 ? 31.057 34.585 25.762 1.00 46.31 182 GLU A O 1
ATOM 1393 N N . GLU A 1 183 ? 30.916 36.444 24.493 1.00 48.94 183 GLU A N 1
ATOM 1394 C CA . GLU A 1 183 ? 31.773 37.323 25.267 1.00 48.94 183 GLU A CA 1
ATOM 1395 C C . GLU A 1 183 ? 31.153 37.554 26.649 1.00 48.94 183 GLU A C 1
ATOM 1397 O O . GLU A 1 183 ? 30.094 38.160 26.784 1.00 48.94 183 GLU A O 1
ATOM 1402 N N . ARG A 1 184 ? 31.836 37.091 27.703 1.00 45.81 184 ARG A N 1
ATOM 1403 C CA . ARG A 1 184 ? 31.632 37.628 29.050 1.00 45.81 184 ARG A CA 1
ATOM 1404 C C . ARG A 1 184 ? 32.285 39.007 29.109 1.00 45.81 184 ARG A C 1
ATOM 1406 O O . ARG A 1 184 ? 33.515 39.093 29.106 1.00 45.81 184 ARG A O 1
ATOM 1413 N N . ARG A 1 185 ? 31.471 40.050 29.216 1.00 52.66 185 ARG A N 1
ATOM 1414 C CA . ARG A 1 185 ? 31.807 41.285 29.926 1.00 52.66 185 ARG A CA 1
ATOM 1415 C C . ARG A 1 185 ? 30.649 41.667 30.826 1.00 52.66 185 ARG A C 1
ATOM 1417 O O . ARG A 1 185 ? 29.497 41.520 30.370 1.00 52.66 185 ARG A O 1
#

Foldseek 3Di:
DCVLCVVVCCVPQNDDDDPPDDRVVCVVLVVLCPPQDPVLLVQLVVVCVVVVPSHDDPSVVSSVSSDDDLVNLQRDDLVVLLVLLVVCVVDDDVPDDHSDVLSVVLSVVLVVVVDDDDDLSSQQSSQLSVVSSVCVSVVNDPDPPDDPPSGPDPPDPPDPPVRVVVVVVVVVCVVPDPDPPDDDD

Mean predicted aligned error: 12.47 Å

pLDDT: mean 82.07, std 12.67, range [45.75, 95.94]